Protein AF-0000000080758751 (afdb_homodimer)

InterPro domains:
  IPR001387 Cro/C1-type, helix-turn-helix domain [PF01381] (41-90)
  IPR001387 Cro/C1-type, helix-turn-helix domain [PS50943] (39-93)
  IPR001387 Cro/C1-type, helix-turn-helix domain [SM00530] (38-93)
  IPR001387 Cro/C1-type, helix-turn-helix domain [cd00093] (37-90)
  IPR010982 Lambda repressor-like, DNA-binding domain superfamily [G3DSA:1.10.260.40] (20-103)
  IPR010982 Lambda repressor-like, DNA-binding domain superfamily [SSF47413] (26-95)

Foldseek 3Di:
DDPPPPPPVVVVVVVVVVVVVVVVVVVVLVVLLVVLVVLVVLCVVLPHDLCQLCVQLVHDSVVSVLCSDRPNPDDPNSVQSSQVSSVHDDDDDDDPPPPPPPPD/DDPPPPPVVVVVVVVVVVVVVVVVVVVVLVVLLVVLVVLVVLCVVLPHDLCQLCVQLVHDSVVSVLCSDRPNPDDPNSVQSSQVSSVHDDDDDDDPPPPPPPPD

Sequence (208 aa):
MPFKKVNVKDEINKRLENDAELKKAYDCAQLEYEVLKQLVKMRKEMGFSQSDVAKKSGLTQQMVSRIETVGNSPTLRNFIKYVDSLGLEIKLEKKNTDVEYSKMMPFKKVNVKDEINKRLENDAELKKAYDCAQLEYEVLKQLVKMRKEMGFSQSDVAKKSGLTQQMVSRIETVGNSPTLRNFIKYVDSLGLEIKLEKKNTDVEYSKM

Radius of gyration: 22.84 Å; Cα contacts (8 Å, |Δi|>4): 186; chains: 2; bounding box: 32×84×76 Å

Secondary structure (DSSP, 8-state):
-------HHHHHHHHHHHHHHHHHHHHHHHHHHHHHHHHHHHHHHTT--HHHHHHHHT--HHHHHHHHSTTS--BHHHHHHHHHHTTEEEEEEE----------/-------HHHHHHHHHHHHHHHHHHHHHHHHHHHHHHHHHHHHHHTT--HHHHHHHHT--HHHHHHHHSTTS--BHHHHHHHHHHTTEEEEEEE----------

Solvent-accessible surface area (backbone atoms only — not comparable to full-atom values): 11792 Å² total; per-residue (Å²): 133,87,81,72,81,71,57,62,68,58,53,52,50,49,52,50,46,49,49,50,50,49,48,49,52,50,51,45,51,52,52,52,45,51,52,43,49,50,50,51,50,50,37,52,74,71,68,48,47,61,62,52,44,11,68,61,37,75,43,49,51,68,54,46,53,41,52,68,34,85,88,46,66,38,37,43,57,59,49,45,30,51,42,46,48,71,47,31,42,82,41,83,41,73,57,78,69,75,66,70,77,68,81,121,131,86,79,71,78,72,58,62,68,60,53,51,53,49,52,51,47,49,50,50,50,49,48,48,52,49,50,44,52,51,52,51,46,52,52,44,49,51,50,52,51,50,38,52,74,72,67,47,49,60,62,51,44,13,68,63,37,74,44,50,50,67,53,44,53,41,52,70,36,84,89,46,67,38,37,43,56,60,50,48,30,52,42,46,48,72,47,31,42,85,41,82,41,73,56,77,69,74,66,69,75,67,80,121

pLDDT: mean 84.49, 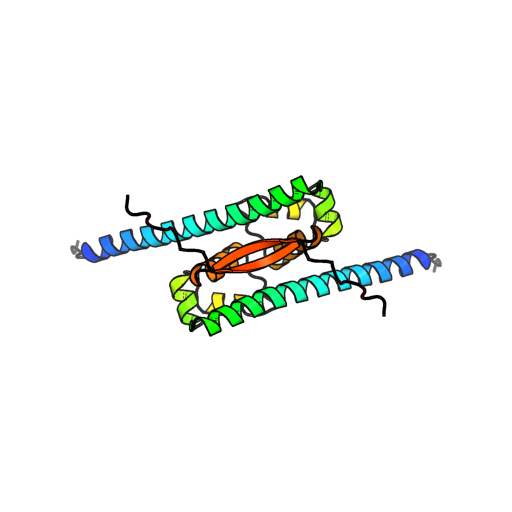std 16.62, range [27.7, 97.88]

Structure (mmCIF, N/CA/C/O backbone):
data_AF-0000000080758751-model_v1
#
loop_
_entity.id
_entity.type
_entity.pdbx_description
1 polymer 'Helix-turn-helix domain protein'
#
loop_
_atom_site.group_PDB
_atom_site.id
_atom_site.type_symbol
_atom_site.label_atom_id
_atom_site.label_alt_id
_atom_site.label_comp_id
_atom_site.label_asym_id
_atom_site.label_entity_id
_atom_site.label_seq_id
_atom_site.pdbx_PDB_ins_code
_atom_site.Cartn_x
_atom_site.Cartn_y
_atom_site.Cartn_z
_atom_site.occupancy
_atom_site.B_iso_or_equiv
_atom_site.auth_seq_id
_atom_site.auth_comp_id
_atom_site.auth_asym_id
_atom_site.auth_atom_id
_atom_site.pdbx_PDB_model_num
ATOM 1 N N . MET A 1 1 ? -12.969 -26.719 -46.125 1 52.59 1 MET A N 1
ATOM 2 C CA . MET A 1 1 ? -12.5 -25.953 -44.969 1 52.59 1 MET A CA 1
ATOM 3 C C . MET A 1 1 ? -11.648 -26.828 -44.062 1 52.59 1 MET A C 1
ATOM 5 O O . MET A 1 1 ? -12.078 -27.906 -43.625 1 52.59 1 MET A O 1
ATOM 9 N N . PRO A 1 2 ? -10.242 -26.75 -43.844 1 54.44 2 PRO A N 1
ATOM 10 C CA . PRO A 1 2 ? -9.414 -27.703 -43.125 1 54.44 2 PRO A CA 1
ATOM 11 C C . PRO A 1 2 ? -9.734 -27.734 -41.625 1 54.44 2 PRO A C 1
ATOM 13 O O . PRO A 1 2 ? -10.109 -26.703 -41.062 1 54.44 2 PRO A O 1
ATOM 16 N N . PHE A 1 3 ? -10.188 -28.781 -40.969 1 57.62 3 PHE A N 1
ATOM 17 C CA . PHE A 1 3 ? -10.445 -29.062 -39.562 1 57.62 3 PHE A CA 1
ATOM 18 C C . PHE A 1 3 ? -9.211 -28.75 -38.688 1 57.62 3 PHE A C 1
ATOM 20 O O . PHE A 1 3 ? -8.18 -29.422 -38.844 1 57.62 3 PHE A O 1
ATOM 27 N N . LYS A 1 4 ? -8.922 -27.547 -38.5 1 63.31 4 LYS A N 1
ATOM 28 C CA . LYS A 1 4 ? -7.852 -27.297 -37.531 1 63.31 4 LYS A CA 1
ATOM 29 C C . LYS A 1 4 ? -8.086 -28.062 -36.25 1 63.31 4 LYS A C 1
ATOM 31 O O . LYS A 1 4 ? -9.141 -27.906 -35.625 1 63.31 4 LYS A O 1
ATOM 36 N N . LYS A 1 5 ? -7.453 -29.078 -35.906 1 64.94 5 LYS A N 1
ATOM 37 C CA . LYS A 1 5 ? -7.504 -29.875 -34.688 1 64.94 5 LYS A CA 1
ATOM 38 C C . LYS A 1 5 ? -7.301 -28.984 -33.438 1 64.94 5 LYS A C 1
ATOM 40 O O . LYS A 1 5 ? -6.234 -28.391 -33.281 1 64.94 5 LYS A O 1
ATOM 45 N N . VAL A 1 6 ? -8.375 -28.297 -33.031 1 69.12 6 VAL A N 1
ATOM 46 C CA . VAL A 1 6 ? -8.312 -27.594 -31.766 1 69.12 6 VAL A CA 1
ATOM 47 C C . VAL A 1 6 ? -7.941 -28.578 -30.656 1 69.12 6 VAL A C 1
ATOM 49 O O . VAL A 1 6 ? -8.562 -29.641 -30.516 1 69.12 6 VAL A O 1
ATOM 52 N N . ASN A 1 7 ? -6.707 -28.844 -30.359 1 72.94 7 ASN A N 1
ATOM 53 C CA . ASN A 1 7 ? -6.332 -29.688 -29.234 1 72.94 7 ASN A CA 1
ATOM 54 C C . ASN A 1 7 ? -7.148 -29.359 -27.984 1 72.94 7 ASN A C 1
ATOM 56 O O . ASN A 1 7 ? -6.93 -28.328 -27.344 1 72.94 7 ASN A O 1
ATOM 60 N N . VAL A 1 8 ? -8.219 -30.172 -27.719 1 78.62 8 VAL A N 1
ATOM 61 C CA . VAL A 1 8 ? -9.195 -30.031 -26.641 1 78.62 8 VAL A CA 1
ATOM 62 C C . VAL A 1 8 ? -8.469 -29.891 -25.312 1 78.62 8 VAL A C 1
ATOM 64 O O . VAL A 1 8 ? -8.883 -29.109 -24.453 1 78.62 8 VAL A O 1
ATOM 67 N N . LYS A 1 9 ? -7.367 -30.609 -25.125 1 80.44 9 LYS A N 1
ATOM 68 C CA . LYS A 1 9 ? -6.594 -30.531 -23.891 1 80.44 9 LYS A CA 1
ATOM 69 C C . LYS A 1 9 ? -6.027 -29.141 -23.672 1 80.44 9 LYS A C 1
ATOM 71 O O . LYS A 1 9 ? -6.023 -28.625 -22.547 1 80.44 9 LYS A O 1
ATOM 76 N N . ASP A 1 10 ? -5.617 -28.5 -24.734 1 80.25 10 ASP A N 1
ATOM 77 C CA . ASP A 1 10 ? -5.055 -27.156 -24.656 1 80.25 10 ASP A CA 1
ATOM 78 C C . ASP A 1 10 ? -6.125 -26.125 -24.281 1 80.25 10 ASP A C 1
ATOM 80 O O . ASP A 1 10 ? -5.867 -25.203 -23.516 1 80.25 10 ASP A O 1
ATOM 84 N N . GLU A 1 11 ? -7.297 -26.344 -24.828 1 81.38 11 GLU A N 1
ATOM 85 C CA . GLU A 1 11 ? -8.406 -25.438 -24.547 1 81.38 11 GLU A CA 1
ATOM 86 C C . GLU A 1 11 ? -8.836 -25.547 -23.078 1 81.38 11 GLU A C 1
ATOM 88 O O . GLU A 1 11 ? -9.148 -24.547 -22.453 1 81.38 11 GLU A O 1
ATOM 93 N N . ILE A 1 12 ? -8.852 -26.844 -22.594 1 78.25 12 ILE A N 1
ATOM 94 C CA . ILE A 1 12 ? -9.234 -27.062 -21.203 1 78.25 12 ILE A CA 1
ATOM 95 C C . ILE A 1 12 ? -8.203 -26.406 -20.281 1 78.25 12 ILE A C 1
ATOM 97 O O . ILE A 1 12 ? -8.562 -25.75 -19.297 1 78.25 12 ILE A O 1
ATOM 101 N N . ASN A 1 13 ? -6.973 -26.562 -20.562 1 71.62 13 ASN A N 1
ATOM 102 C CA . ASN A 1 13 ? -5.91 -25.953 -19.781 1 71.62 13 ASN A CA 1
ATOM 103 C C . ASN A 1 13 ? -6.02 -24.422 -19.781 1 71.62 13 ASN A C 1
ATOM 105 O O . ASN A 1 13 ? -5.781 -23.781 -18.766 1 71.62 13 ASN A O 1
ATOM 109 N N . LYS A 1 14 ? -6.375 -23.922 -20.922 1 71.56 14 LYS A N 1
ATOM 110 C CA . LYS A 1 14 ? -6.527 -22.484 -21.062 1 71.56 14 LYS A CA 1
ATOM 111 C C . LYS A 1 14 ? -7.676 -21.969 -20.188 1 71.56 14 LYS A C 1
ATOM 113 O O . LYS A 1 14 ? -7.551 -20.922 -19.547 1 71.56 14 LYS A O 1
ATOM 118 N N . ARG A 1 15 ? -8.719 -22.703 -20.188 1 73.75 15 ARG A N 1
ATOM 119 C CA . ARG A 1 15 ? -9.867 -22.344 -19.359 1 73.75 15 ARG A CA 1
ATOM 120 C C . ARG A 1 15 ? -9.523 -22.391 -17.875 1 73.75 15 ARG A C 1
ATOM 122 O O . ARG A 1 15 ? -9.922 -21.5 -17.109 1 73.75 15 ARG A O 1
ATOM 129 N N . LEU A 1 16 ? -8.781 -23.328 -17.422 1 71.06 16 LEU A N 1
ATOM 130 C CA . LEU A 1 16 ? -8.375 -2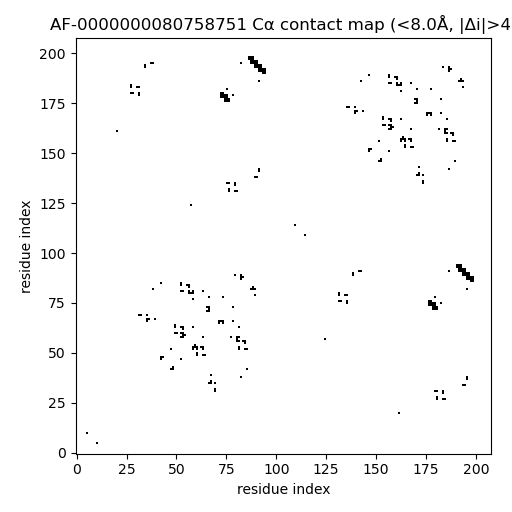3.484 -16.031 1 71.06 16 LEU A CA 1
ATOM 131 C C . LEU A 1 16 ? -7.449 -22.344 -15.609 1 71.06 16 LEU A C 1
ATOM 133 O O . LEU A 1 16 ? -7.551 -21.844 -14.492 1 71.06 16 LEU A O 1
ATOM 137 N N . GLU A 1 17 ? -6.605 -22.062 -16.5 1 67.44 17 GLU A N 1
ATOM 138 C CA . GLU A 1 17 ? -5.68 -20.969 -16.25 1 67.44 17 GLU A CA 1
ATOM 139 C C . GLU A 1 17 ? -6.422 -19.641 -16.109 1 67.44 17 GLU A C 1
ATOM 141 O O . GLU A 1 17 ? -6.094 -18.828 -15.242 1 67.44 17 GLU A O 1
ATOM 146 N N . ASN A 1 18 ? -7.32 -19.531 -17.047 1 70 18 ASN A N 1
ATOM 147 C CA . ASN A 1 18 ? -8.133 -18.312 -16.984 1 70 18 ASN A CA 1
ATOM 148 C C . ASN A 1 18 ? -8.914 -18.234 -15.664 1 70 18 ASN A C 1
ATOM 150 O O . ASN A 1 18 ? -9.031 -17.156 -15.078 1 70 18 ASN A O 1
ATOM 154 N N . ASP A 1 19 ? -9.344 -19.469 -15.242 1 71.12 19 ASP A N 1
ATOM 155 C CA . ASP A 1 19 ? -10.055 -19.531 -13.969 1 71.12 19 ASP A CA 1
ATOM 156 C C . ASP A 1 19 ? -9.133 -19.172 -12.805 1 71.12 19 ASP A C 1
ATOM 158 O O . ASP A 1 19 ? -9.531 -18.453 -11.891 1 71.12 19 ASP A O 1
ATOM 162 N N . ALA A 1 20 ? -7.91 -19.703 -12.992 1 71.12 20 ALA A N 1
ATOM 163 C CA . ALA A 1 20 ? -6.922 -19.422 -11.945 1 71.12 20 ALA A CA 1
ATOM 164 C C . ALA A 1 20 ? -6.559 -17.953 -11.906 1 71.12 20 ALA A C 1
ATOM 166 O O . ALA A 1 20 ? -6.391 -17.375 -10.828 1 71.12 20 ALA A O 1
ATOM 167 N N . GLU A 1 21 ? -6.41 -17.375 -13.117 1 70.62 21 GLU A N 1
ATOM 168 C CA . GLU A 1 21 ? -6.094 -15.953 -13.211 1 70.62 21 GLU A CA 1
ATOM 169 C C . GLU A 1 21 ? -7.23 -15.094 -12.664 1 70.62 21 GLU A C 1
ATOM 171 O O . GLU A 1 21 ? -6.988 -14.094 -11.977 1 70.62 21 GLU A O 1
ATOM 176 N N . LEU A 1 22 ? -8.367 -15.492 -13.047 1 69.25 22 LEU A N 1
ATOM 177 C CA . LEU A 1 22 ? -9.547 -14.789 -12.547 1 69.25 22 LEU A CA 1
ATOM 178 C C . LEU A 1 22 ? -9.633 -14.883 -11.023 1 69.25 22 LEU A C 1
ATOM 180 O O . LEU A 1 22 ? -9.969 -13.898 -10.359 1 69.25 22 LEU A O 1
ATOM 184 N N . LYS A 1 23 ? -9.336 -16.109 -10.586 1 74.44 23 LYS A N 1
ATOM 185 C CA . LYS A 1 23 ? -9.367 -16.281 -9.141 1 74.44 23 LYS A CA 1
ATOM 186 C C . LYS A 1 23 ? -8.312 -15.406 -8.453 1 74.44 23 LYS A C 1
ATOM 188 O O . LYS A 1 23 ? -8.586 -14.789 -7.422 1 74.44 23 LYS A O 1
ATOM 193 N N . LYS A 1 24 ? -7.266 -15.305 -9.078 1 76.06 24 LYS A N 1
ATOM 194 C CA . LYS A 1 24 ? -6.188 -14.5 -8.516 1 76.06 24 LYS A CA 1
ATOM 195 C C . LYS A 1 24 ? -6.559 -13.016 -8.492 1 76.06 24 LYS A C 1
ATOM 197 O O . LYS A 1 24 ? -6.277 -12.312 -7.52 1 76.06 24 LYS A O 1
ATOM 202 N N . ALA A 1 25 ? -7.117 -12.672 -9.578 1 72.62 25 ALA A N 1
ATOM 203 C CA . ALA A 1 25 ? -7.535 -11.273 -9.672 1 72.62 25 ALA A CA 1
ATOM 204 C C . ALA A 1 25 ? -8.586 -10.945 -8.617 1 72.62 25 ALA A C 1
ATOM 206 O O . ALA A 1 25 ? -8.539 -9.875 -7.996 1 72.62 25 ALA A O 1
ATOM 207 N N . TYR A 1 26 ? -9.477 -11.867 -8.469 1 74.75 26 TYR A N 1
ATOM 208 C CA . TYR A 1 26 ? -10.508 -11.688 -7.457 1 74.75 26 TYR A CA 1
ATOM 209 C C . TYR A 1 26 ? -9.891 -11.625 -6.062 1 74.75 26 TYR A C 1
ATOM 211 O O . TYR A 1 26 ? -10.281 -10.781 -5.246 1 74.75 26 TYR A O 1
ATOM 219 N N . ASP A 1 27 ? -8.906 -12.43 -5.844 1 81.38 27 ASP A N 1
ATOM 220 C CA . ASP A 1 27 ? -8.281 -12.492 -4.527 1 81.38 27 ASP A CA 1
ATOM 221 C C . ASP A 1 27 ? -7.547 -11.188 -4.203 1 81.38 27 ASP A C 1
ATOM 223 O O . ASP A 1 27 ? -7.645 -10.68 -3.086 1 81.38 27 ASP A O 1
ATOM 227 N N . CYS A 1 28 ? -7.098 -10.703 -5.238 1 82.69 28 CYS A N 1
ATOM 228 C CA . CYS A 1 28 ? -6.352 -9.477 -5 1 82.69 28 CYS A CA 1
ATOM 229 C C . CYS A 1 28 ? -7.289 -8.312 -4.699 1 82.69 28 CYS A C 1
ATOM 231 O O . CYS A 1 28 ? -7.016 -7.496 -3.82 1 82.69 28 CYS A O 1
ATOM 233 N N . ALA A 1 29 ? -8.406 -8.328 -5.406 1 87.25 29 ALA A N 1
ATOM 234 C CA . ALA A 1 29 ? -9.391 -7.281 -5.164 1 87.25 29 ALA A CA 1
ATOM 235 C C . ALA A 1 29 ? -9.945 -7.363 -3.744 1 87.25 29 ALA A C 1
ATOM 237 O O . ALA A 1 29 ? -10.18 -6.336 -3.104 1 87.25 29 ALA A O 1
ATOM 238 N N . GLN A 1 30 ? -10.133 -8.516 -3.301 1 91.31 30 GLN A N 1
ATOM 239 C CA . GLN A 1 30 ? -10.641 -8.719 -1.95 1 91.31 30 GLN A CA 1
ATOM 240 C C . GLN A 1 30 ? -9.633 -8.258 -0.905 1 91.31 30 GLN A C 1
ATOM 242 O O . GLN A 1 30 ? -10.008 -7.668 0.114 1 91.31 30 GLN A O 1
ATOM 247 N N . LEU A 1 31 ? -8.43 -8.539 -1.171 1 92.25 31 LEU A N 1
ATOM 248 C CA . LEU A 1 31 ? -7.387 -8.117 -0.243 1 92.25 31 LEU A CA 1
ATOM 249 C C . LEU A 1 31 ? -7.305 -6.594 -0.175 1 92.25 31 LEU A C 1
ATOM 251 O O . LEU A 1 31 ? -7.172 -6.023 0.91 1 92.25 31 LEU A O 1
ATOM 255 N N . GLU A 1 32 ? -7.383 -6.004 -1.355 1 93.5 32 GLU A N 1
ATOM 256 C CA . GLU A 1 32 ? -7.371 -4.547 -1.409 1 93.5 32 GLU A CA 1
ATOM 257 C C . GLU A 1 32 ? -8.555 -3.957 -0.645 1 93.5 32 GLU A C 1
ATOM 259 O O . GLU A 1 32 ? -8.398 -2.99 0.103 1 93.5 32 GLU A O 1
ATOM 264 N N . TYR A 1 33 ? -9.703 -4.582 -0.884 1 92.69 33 TYR A N 1
ATOM 265 C CA . TYR A 1 33 ? -10.914 -4.145 -0.198 1 92.69 33 TYR A CA 1
ATOM 266 C C . TYR A 1 33 ? -10.734 -4.207 1.314 1 92.69 33 TYR A C 1
ATOM 268 O O . TYR A 1 33 ? -11.117 -3.279 2.031 1 92.69 33 TYR A O 1
ATOM 276 N N . GLU A 1 34 ? -10.18 -5.293 1.79 1 93.94 34 GLU A N 1
ATOM 277 C CA . GLU A 1 34 ? -10.008 -5.484 3.227 1 93.94 34 GLU A CA 1
ATOM 278 C C . GLU A 1 34 ? -9.07 -4.43 3.814 1 93.94 34 GLU A C 1
ATOM 280 O O . GLU A 1 34 ? -9.312 -3.916 4.906 1 93.94 34 GLU A O 1
ATOM 285 N N . VAL A 1 35 ? -7.992 -4.113 3.16 1 95.5 35 VAL A N 1
ATOM 286 C CA . VAL A 1 35 ? -7.051 -3.102 3.631 1 95.5 35 VAL A CA 1
ATOM 287 C C . VAL A 1 35 ? -7.742 -1.739 3.689 1 95.5 35 VAL A C 1
ATOM 289 O O . VAL A 1 35 ? -7.621 -1.02 4.684 1 95.5 35 VAL A O 1
ATOM 292 N N . LEU A 1 36 ? -8.484 -1.421 2.674 1 95.81 36 LEU A N 1
ATOM 293 C CA . LEU A 1 36 ? -9.156 -0.131 2.604 1 95.81 36 LEU A CA 1
ATOM 294 C C . LEU A 1 36 ? -10.273 -0.046 3.637 1 95.81 36 LEU A C 1
ATOM 296 O O . LEU A 1 36 ? -10.492 1.01 4.234 1 95.81 36 LEU A O 1
ATOM 300 N N . LYS A 1 37 ? -10.953 -1.11 3.809 1 95.38 37 LYS A N 1
ATOM 301 C CA . LYS A 1 37 ? -12 -1.173 4.828 1 95.38 37 LYS A CA 1
ATOM 302 C C . LYS A 1 37 ? -11.43 -0.914 6.219 1 95.38 37 LYS A C 1
ATOM 304 O O . LYS A 1 37 ? -12.023 -0.184 7.016 1 95.38 37 LYS A O 1
ATOM 309 N N . GLN A 1 38 ? -10.344 -1.528 6.488 1 96 38 GLN A N 1
ATOM 310 C CA . GLN A 1 38 ? -9.664 -1.306 7.762 1 96 38 GLN A CA 1
ATOM 311 C C . GLN A 1 38 ? -9.258 0.157 7.918 1 96 38 GLN A C 1
ATOM 313 O O . GLN A 1 38 ? -9.391 0.729 9 1 96 38 GLN A O 1
ATOM 318 N N . LEU A 1 39 ? -8.75 0.737 6.867 1 97 39 LEU A N 1
ATOM 319 C CA . LEU A 1 39 ? -8.344 2.137 6.879 1 97 39 LEU A CA 1
ATOM 320 C C . LEU A 1 39 ? -9.523 3.045 7.219 1 97 39 LEU A C 1
ATOM 322 O O . LEU A 1 39 ? -9.406 3.926 8.07 1 97 39 LEU A O 1
ATOM 326 N N . VAL A 1 40 ? -10.602 2.805 6.559 1 96.94 40 VAL A N 1
ATOM 327 C CA . VAL A 1 40 ? -11.797 3.609 6.762 1 96.94 40 VAL A CA 1
ATOM 328 C C . VAL A 1 40 ? -12.32 3.42 8.188 1 96.94 40 VAL A C 1
ATOM 330 O O . VAL A 1 40 ? -12.711 4.387 8.844 1 96.94 40 VAL A O 1
ATOM 333 N N . LYS A 1 41 ? -12.305 2.178 8.625 1 97.56 41 LYS A N 1
ATOM 334 C CA . LYS A 1 41 ? -12.727 1.88 9.992 1 97.56 41 LYS A CA 1
ATOM 335 C C . LYS A 1 41 ? -11.883 2.643 11.008 1 97.56 41 LYS A C 1
ATOM 337 O O . LYS A 1 41 ? -12.422 3.256 11.93 1 97.56 41 LYS A O 1
ATOM 342 N N . MET A 1 42 ? -10.633 2.646 10.828 1 97.38 42 MET A N 1
ATOM 343 C CA . MET A 1 42 ? -9.727 3.328 11.758 1 97.38 42 MET A CA 1
ATOM 344 C C . MET A 1 42 ? -9.922 4.84 11.688 1 97.38 42 MET A C 1
ATOM 346 O O . MET A 1 42 ? -9.898 5.52 12.711 1 97.38 42 MET A O 1
ATOM 350 N N . ARG A 1 43 ? -10.086 5.336 10.477 1 97.62 43 ARG A N 1
ATOM 351 C CA . ARG A 1 43 ? -10.352 6.766 10.328 1 97.62 43 ARG A CA 1
ATOM 352 C C . ARG A 1 43 ? -11.562 7.184 11.156 1 97.62 43 ARG A C 1
ATOM 354 O O . ARG A 1 43 ? -11.5 8.156 11.906 1 97.62 43 ARG A O 1
ATOM 361 N N . LYS A 1 44 ? -12.609 6.414 11 1 97.88 44 LYS A N 1
ATOM 362 C CA . LYS A 1 44 ? -13.867 6.715 11.68 1 97.88 44 LYS A CA 1
ATOM 363 C C . LYS A 1 44 ? -13.727 6.559 13.188 1 97.88 44 LYS A C 1
ATOM 365 O O . LYS A 1 44 ? -14.242 7.375 13.953 1 97.88 44 LYS A O 1
ATOM 370 N N . GLU A 1 45 ? -13.039 5.535 13.562 1 97.44 45 GLU A N 1
ATOM 371 C CA . GLU A 1 45 ? -12.82 5.281 14.984 1 97.44 45 GLU A CA 1
ATOM 372 C C . GLU A 1 45 ? -12.039 6.414 15.633 1 97.44 45 GLU A C 1
ATOM 374 O O . GLU A 1 45 ? -12.227 6.715 16.812 1 97.44 45 GLU A O 1
ATOM 379 N N . MET A 1 46 ? -11.203 7.074 14.875 1 96.75 46 MET A N 1
ATOM 380 C CA . MET A 1 46 ? -10.375 8.164 15.375 1 96.75 46 MET A CA 1
ATOM 381 C C . MET A 1 46 ? -11.109 9.5 15.273 1 96.75 46 MET A C 1
ATOM 383 O O . MET A 1 46 ? -10.602 10.531 15.703 1 96.75 46 MET A O 1
ATOM 387 N N . GLY A 1 47 ? -12.234 9.516 14.555 1 97.5 47 GLY A N 1
ATOM 388 C CA . GLY A 1 47 ? -13.094 10.68 14.5 1 97.5 47 GLY A CA 1
ATOM 389 C C . GLY A 1 47 ? -12.758 11.625 13.359 1 97.5 47 GLY A C 1
ATOM 390 O O . GLY A 1 47 ? -13.141 12.797 13.375 1 97.5 47 GLY A O 1
ATOM 391 N N . PHE A 1 48 ? -12.039 11.18 12.422 1 97.69 48 PHE A N 1
ATOM 392 C CA . PHE A 1 48 ? -11.641 12.039 11.312 1 97.69 48 PHE A CA 1
ATOM 393 C C . PHE A 1 48 ? -12.602 11.891 10.141 1 97.69 48 PHE A C 1
ATOM 395 O O . PHE A 1 48 ? -13.062 10.789 9.844 1 97.69 48 PHE A O 1
ATOM 402 N N . SER A 1 49 ? -12.914 12.977 9.547 1 97.81 49 SER A N 1
ATOM 403 C CA . SER A 1 49 ? -13.664 12.984 8.289 1 97.81 49 SER A CA 1
ATOM 404 C C . SER A 1 49 ? -12.727 12.891 7.09 1 97.81 49 SER A C 1
ATOM 406 O O . SER A 1 49 ? -11.5 12.969 7.242 1 97.81 49 SER A O 1
ATOM 408 N N . GLN A 1 50 ? -13.328 12.68 5.926 1 97.62 50 GLN A N 1
ATOM 409 C CA . GLN A 1 50 ? -12.523 12.703 4.711 1 97.62 50 GLN A CA 1
ATOM 410 C C . GLN A 1 50 ? -11.867 14.07 4.512 1 97.62 50 GLN A C 1
ATOM 412 O O . GLN A 1 50 ? -10.727 14.148 4.051 1 97.62 50 GLN A O 1
ATOM 417 N N . SER A 1 51 ? -12.633 15.109 4.887 1 97.75 51 SER A N 1
ATOM 418 C CA . SER A 1 51 ? -12.094 16.469 4.797 1 97.75 51 SER A CA 1
ATOM 419 C C . SER A 1 51 ? -10.906 16.641 5.727 1 97.75 51 SER A C 1
ATOM 421 O O . SER A 1 51 ? -9.914 17.281 5.355 1 97.75 51 SER A O 1
ATOM 423 N N . ASP A 1 52 ? -11.023 16.062 6.898 1 97.5 52 ASP A N 1
ATOM 424 C CA . ASP A 1 52 ? -9.914 16.125 7.844 1 97.5 52 ASP A CA 1
ATOM 425 C C . ASP A 1 52 ? -8.68 15.422 7.285 1 97.5 52 ASP A C 1
ATOM 427 O O . ASP A 1 52 ? -7.566 15.945 7.375 1 97.5 52 ASP A O 1
ATOM 431 N N . VAL A 1 53 ? -8.844 14.328 6.719 1 97.25 53 VAL A N 1
ATOM 432 C CA . VAL A 1 53 ? -7.75 13.555 6.133 1 97.25 53 VAL A CA 1
ATOM 433 C C . VAL A 1 53 ? -7.121 14.344 4.988 1 97.25 53 VAL A C 1
ATOM 435 O O . VAL A 1 53 ? -5.895 14.398 4.867 1 97.25 53 VAL A O 1
ATOM 438 N N . ALA A 1 54 ? -7.969 14.898 4.164 1 97.19 54 ALA A N 1
ATOM 439 C CA . ALA A 1 54 ? -7.484 15.695 3.041 1 97.19 54 ALA A CA 1
ATOM 440 C C . ALA A 1 54 ? -6.566 16.812 3.521 1 97.19 54 ALA A C 1
ATOM 442 O O . ALA A 1 54 ? -5.453 16.984 3.012 1 97.19 54 ALA A O 1
ATOM 443 N N . LYS A 1 55 ? -6.941 17.484 4.547 1 95.06 55 LYS A N 1
ATOM 444 C CA . LYS A 1 55 ? -6.18 18.594 5.098 1 95.06 55 LYS A CA 1
ATOM 445 C C . LYS A 1 55 ? -4.848 18.125 5.676 1 95.06 55 LYS A C 1
ATOM 447 O O . LYS A 1 55 ? -3.805 18.734 5.422 1 95.06 55 LYS A O 1
ATOM 452 N N . LYS A 1 56 ? -4.867 17.016 6.316 1 93.5 56 LYS A N 1
ATOM 453 C CA . LYS A 1 56 ? -3.689 16.531 7.02 1 93.5 56 LYS A CA 1
ATOM 454 C C . LYS A 1 56 ? -2.713 15.852 6.059 1 93.5 56 LYS A C 1
ATOM 456 O O . LYS A 1 56 ? -1.504 15.844 6.297 1 93.5 56 LYS A O 1
ATOM 461 N N . SER A 1 57 ? -3.238 15.273 5 1 94.06 57 SER A N 1
ATOM 462 C CA . SER A 1 57 ? -2.432 14.445 4.109 1 94.06 57 SER A CA 1
ATOM 463 C C . SER A 1 57 ? -1.897 15.258 2.932 1 94.06 57 SER A C 1
ATOM 465 O O . SER A 1 57 ? -1.004 14.805 2.215 1 94.06 57 SER A O 1
ATOM 467 N N . GLY A 1 58 ? -2.455 16.422 2.676 1 93.19 58 GLY A N 1
ATOM 468 C CA . GLY A 1 58 ? -2.117 17.188 1.489 1 93.19 58 GLY A CA 1
ATOM 469 C C . GLY A 1 58 ? -2.824 16.703 0.239 1 93.19 58 GLY A C 1
ATOM 470 O O . GLY A 1 58 ? -2.521 17.156 -0.868 1 93.19 58 GLY A O 1
ATOM 471 N N . LEU A 1 59 ? -3.723 15.781 0.381 1 94.5 59 LEU A N 1
ATOM 472 C CA . LEU A 1 59 ? -4.562 15.289 -0.704 1 94.5 59 LEU A CA 1
ATOM 473 C C . LEU A 1 59 ? -5.855 16.094 -0.797 1 94.5 59 LEU A C 1
ATOM 475 O O . LEU A 1 59 ? -6.285 16.703 0.185 1 94.5 59 LEU A O 1
ATOM 479 N N . THR A 1 60 ? -6.379 16.094 -1.958 1 96 60 THR A N 1
ATOM 480 C CA . THR A 1 60 ? -7.703 16.703 -2.074 1 96 60 THR A CA 1
ATOM 481 C C . THR A 1 60 ? -8.773 15.766 -1.521 1 96 60 THR A C 1
ATOM 483 O O . THR A 1 60 ? -8.562 14.555 -1.426 1 96 60 THR A O 1
ATOM 486 N N . GLN A 1 61 ? -9.891 16.375 -1.141 1 96.69 61 GLN A N 1
ATOM 487 C CA . GLN A 1 61 ? -11.008 15.562 -0.662 1 96.69 61 GLN A CA 1
ATOM 488 C C . GLN A 1 61 ? -11.453 14.562 -1.724 1 96.69 61 GLN A C 1
ATOM 490 O O . GLN A 1 61 ? -11.852 13.438 -1.398 1 96.69 61 GLN A O 1
ATOM 495 N N . GLN A 1 62 ? -11.375 14.969 -2.924 1 96.06 62 GLN A N 1
ATOM 496 C CA . GLN A 1 62 ? -11.734 14.086 -4.027 1 96.06 62 GLN A CA 1
ATOM 497 C C . GLN A 1 62 ? -10.812 12.867 -4.078 1 96.06 62 GLN A C 1
ATOM 499 O O . GLN A 1 62 ? -11.273 11.742 -4.289 1 96.06 62 GLN A O 1
ATOM 504 N N . MET A 1 63 ? -9.539 13.078 -3.889 1 96.25 63 MET A N 1
ATOM 505 C CA . MET A 1 63 ? -8.555 12 -3.896 1 96.25 63 MET A CA 1
ATOM 506 C C . MET A 1 63 ? -8.789 11.047 -2.725 1 96.25 63 MET A C 1
ATOM 508 O O . MET A 1 63 ? -8.703 9.828 -2.885 1 96.25 63 MET A O 1
ATOM 512 N N . VAL A 1 64 ? -9.078 11.648 -1.569 1 97.19 64 VAL A N 1
ATOM 513 C CA . VAL A 1 64 ? -9.352 10.844 -0.384 1 97.19 64 VAL A CA 1
ATOM 514 C C . VAL A 1 64 ? -10.562 9.945 -0.636 1 97.19 64 VAL A C 1
ATOM 516 O O . VAL A 1 64 ? -10.523 8.742 -0.349 1 97.19 64 VAL A O 1
ATOM 519 N N . SER A 1 65 ? -11.562 10.516 -1.178 1 95.94 65 SER A N 1
ATOM 520 C CA . SER A 1 65 ? -12.766 9.758 -1.5 1 95.94 65 SER A CA 1
ATOM 521 C C . SER A 1 65 ? -12.469 8.633 -2.484 1 95.94 65 SER A C 1
ATOM 523 O O . SER A 1 65 ? -12.938 7.504 -2.314 1 95.94 65 SER A O 1
ATOM 525 N N . ARG A 1 66 ? -11.664 8.906 -3.488 1 94.94 66 ARG A N 1
ATOM 526 C CA . ARG A 1 66 ? -11.289 7.922 -4.492 1 94.94 66 ARG A CA 1
ATOM 527 C C . ARG A 1 66 ? -10.5 6.777 -3.869 1 94.94 66 ARG A C 1
ATOM 529 O O . ARG A 1 66 ? -10.688 5.613 -4.23 1 94.94 66 ARG A O 1
ATOM 536 N N . ILE A 1 67 ? -9.648 7.133 -2.955 1 95.38 67 ILE A N 1
ATOM 537 C CA . ILE A 1 67 ? -8.82 6.141 -2.273 1 95.38 67 ILE A CA 1
ATOM 538 C C . ILE A 1 67 ? -9.719 5.176 -1.494 1 95.38 67 ILE A C 1
ATOM 540 O O . ILE A 1 67 ? -9.461 3.971 -1.461 1 95.38 67 ILE A O 1
ATOM 544 N N . GLU A 1 68 ? -10.789 5.707 -0.931 1 93.88 68 GLU A N 1
ATOM 545 C CA . GLU A 1 68 ? -11.641 4.895 -0.071 1 93.88 68 GLU A CA 1
ATOM 546 C C . GLU A 1 68 ? -12.625 4.066 -0.894 1 93.88 68 GLU A C 1
ATOM 548 O O . GLU A 1 68 ? -13.344 3.227 -0.35 1 93.88 68 GLU A O 1
ATOM 553 N N . THR A 1 69 ? -12.609 4.352 -2.189 1 88.12 69 THR A N 1
ATOM 554 C CA . THR A 1 69 ? -13.5 3.611 -3.08 1 88.12 69 THR A CA 1
ATOM 555 C C . THR A 1 69 ? -12.758 2.463 -3.754 1 88.12 69 THR A C 1
ATOM 557 O O . THR A 1 69 ? -11.695 2.666 -4.348 1 88.12 69 THR A O 1
ATOM 560 N N . VAL A 1 70 ? -13.414 1.281 -3.633 1 80.5 70 VAL A N 1
ATOM 561 C CA . VAL A 1 70 ? -12.805 0.116 -4.266 1 80.5 70 VAL A CA 1
ATOM 562 C C . VAL A 1 70 ? -12.945 0.22 -5.781 1 80.5 70 VAL A C 1
ATOM 564 O O . VAL A 1 70 ? -13.984 0.637 -6.293 1 80.5 70 VAL A O 1
ATOM 567 N N . GLY A 1 71 ? -11.961 -0.067 -6.586 1 80.94 71 GLY A N 1
ATOM 568 C CA . GLY A 1 71 ? -11.984 0.034 -8.039 1 80.94 71 GLY A CA 1
ATOM 569 C C . GLY A 1 71 ? -11.008 1.062 -8.578 1 80.94 71 GLY A C 1
ATOM 570 O O . GLY A 1 71 ? -10.648 1.023 -9.758 1 80.94 71 GLY A O 1
ATOM 571 N N . ASN A 1 72 ? -10.766 2.045 -7.809 1 86.56 72 ASN A N 1
ATOM 572 C CA . ASN A 1 72 ? -9.75 3.035 -8.148 1 86.56 72 ASN A CA 1
ATOM 573 C C . ASN A 1 72 ? -8.508 2.875 -7.277 1 86.56 72 ASN A C 1
ATOM 575 O O . ASN A 1 72 ? -8.305 3.631 -6.328 1 86.56 72 ASN A O 1
ATOM 579 N N . SER A 1 73 ? -7.703 1.985 -7.723 1 93.19 73 SER A N 1
ATOM 580 C CA . SER A 1 73 ? -6.555 1.691 -6.875 1 93.19 73 SER A CA 1
ATOM 581 C C . SER A 1 73 ? -5.602 2.881 -6.809 1 93.19 73 SER A C 1
ATOM 583 O O . SER A 1 73 ? -5.043 3.293 -7.828 1 93.19 73 SER A O 1
ATOM 585 N N . PRO A 1 74 ? -5.465 3.475 -5.645 1 95.56 74 PRO A N 1
ATOM 586 C CA . PRO A 1 74 ? -4.512 4.578 -5.512 1 95.56 74 PRO A CA 1
ATOM 587 C C . PRO A 1 74 ? -3.062 4.129 -5.695 1 95.56 74 PRO A C 1
ATOM 589 O O . PRO A 1 74 ? -2.777 2.93 -5.676 1 95.56 74 PRO A O 1
ATOM 592 N N . THR A 1 75 ? -2.221 5.184 -5.98 1 95.25 75 THR A N 1
ATOM 593 C CA . THR A 1 75 ? -0.8 4.863 -5.887 1 95.25 75 THR A CA 1
ATOM 594 C C . THR A 1 75 ? -0.401 4.582 -4.441 1 95.25 75 THR A C 1
ATOM 596 O O . THR A 1 75 ? -1.072 5.027 -3.51 1 95.25 75 THR A O 1
ATOM 599 N N . LEU A 1 76 ? 0.664 3.811 -4.297 1 95.88 76 LEU A N 1
ATOM 600 C CA . LEU A 1 76 ? 1.188 3.547 -2.959 1 95.88 76 LEU A CA 1
ATOM 601 C C . LEU A 1 76 ? 1.552 4.848 -2.252 1 95.88 76 LEU A C 1
ATOM 603 O O . LEU A 1 76 ? 1.327 4.988 -1.047 1 95.88 76 LEU A O 1
ATOM 607 N N . ARG A 1 77 ? 1.993 5.789 -2.945 1 94.25 77 ARG A N 1
ATOM 608 C CA . ARG A 1 77 ? 2.367 7.078 -2.379 1 94.25 77 ARG A CA 1
ATOM 609 C C . ARG A 1 77 ? 1.163 7.77 -1.745 1 94.25 77 ARG A C 1
ATOM 611 O O . ARG A 1 77 ? 1.224 8.203 -0.592 1 94.25 77 ARG A O 1
ATOM 618 N N . ASN A 1 78 ? 0.151 7.871 -2.479 1 95.31 78 ASN A N 1
ATOM 619 C CA . ASN A 1 78 ? -1.043 8.523 -1.955 1 95.31 78 ASN A CA 1
ATOM 620 C C . ASN A 1 78 ? -1.657 7.738 -0.803 1 95.31 78 ASN A C 1
ATOM 622 O O . ASN A 1 78 ? -2.178 8.32 0.149 1 95.31 78 ASN A O 1
ATOM 626 N N . PHE A 1 79 ? -1.603 6.457 -0.921 1 96.56 79 PHE A N 1
ATOM 627 C CA . PH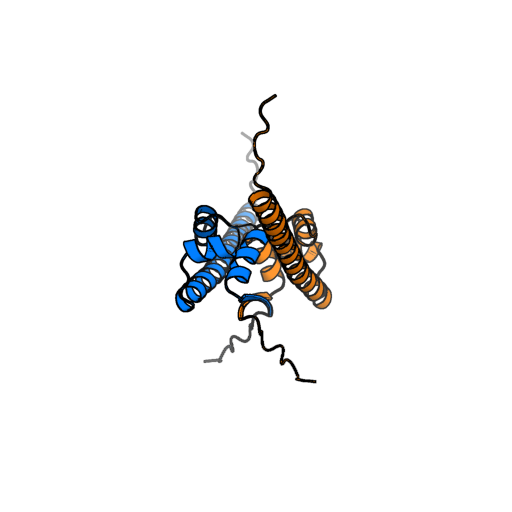E A 1 79 ? -2.082 5.602 0.158 1 96.56 79 PHE A CA 1
ATOM 628 C C . PHE A 1 79 ? -1.289 5.848 1.437 1 96.56 79 PHE A C 1
ATOM 630 O O . PHE A 1 79 ? -1.869 5.973 2.518 1 96.56 79 PHE A O 1
ATOM 637 N N . ILE A 1 80 ? -0.031 6 1.3 1 96.25 80 ILE A N 1
ATOM 638 C CA . ILE A 1 80 ? 0.845 6.242 2.441 1 96.25 80 ILE A CA 1
ATOM 639 C C . ILE A 1 80 ? 0.542 7.609 3.047 1 96.25 80 ILE A C 1
ATOM 641 O O . ILE A 1 80 ? 0.496 7.758 4.27 1 96.25 80 ILE A O 1
ATOM 645 N N . LYS A 1 81 ? 0.362 8.57 2.195 1 95.31 81 LYS A N 1
ATOM 646 C CA . LYS A 1 81 ? -0.016 9.883 2.699 1 95.31 81 LYS A CA 1
ATOM 647 C C . LYS A 1 81 ? -1.266 9.805 3.57 1 95.31 81 LYS A C 1
ATOM 649 O O . LYS A 1 81 ? -1.325 10.414 4.637 1 95.31 81 LYS A O 1
ATOM 654 N N . TYR A 1 82 ? -2.223 9.078 3.068 1 97 82 TYR A N 1
ATOM 655 C CA . TYR A 1 82 ? -3.467 8.875 3.801 1 97 82 TYR A CA 1
ATOM 656 C C . TYR A 1 82 ? -3.211 8.188 5.137 1 97 82 TYR A C 1
ATOM 658 O O . TYR A 1 82 ? -3.627 8.688 6.188 1 97 82 TYR A O 1
ATOM 666 N N . VAL A 1 83 ? -2.543 7.102 5.117 1 97.19 83 VAL A N 1
ATOM 667 C CA . VAL A 1 83 ? -2.25 6.309 6.305 1 97.19 83 VAL A CA 1
ATOM 668 C C . VAL A 1 83 ? -1.488 7.156 7.324 1 97.19 83 VAL A C 1
ATOM 670 O O . VAL A 1 83 ? -1.832 7.176 8.508 1 97.19 83 VAL A O 1
ATOM 673 N N . ASP A 1 84 ? -0.51 7.891 6.852 1 95.69 84 ASP A N 1
ATOM 674 C CA . ASP A 1 84 ? 0.339 8.711 7.711 1 95.69 84 ASP A CA 1
ATOM 675 C C . ASP A 1 84 ? -0.462 9.836 8.359 1 95.69 84 ASP A C 1
ATOM 677 O O . ASP A 1 84 ? -0.223 10.188 9.516 1 95.69 84 ASP A O 1
ATOM 681 N N . SER A 1 85 ? -1.361 10.383 7.637 1 95.38 85 SER A N 1
ATOM 682 C CA . SER A 1 85 ? -2.16 11.5 8.133 1 95.38 85 SER A CA 1
ATOM 683 C C . SER A 1 85 ? -3.004 11.078 9.336 1 95.38 85 SER A C 1
ATOM 685 O O . SER A 1 85 ? -3.436 11.93 10.125 1 95.38 85 SER A O 1
ATOM 687 N N . LEU A 1 86 ? -3.219 9.789 9.508 1 96.56 86 LEU A N 1
ATOM 688 C CA . LEU A 1 86 ? -4.008 9.258 10.609 1 96.56 86 LEU A CA 1
ATOM 689 C C . LEU A 1 86 ? -3.107 8.797 11.75 1 96.56 86 LEU A C 1
ATOM 691 O O . LEU A 1 86 ? -3.584 8.227 12.734 1 96.56 86 LEU A O 1
ATOM 695 N N . GLY A 1 87 ? -1.849 9 11.625 1 95.5 87 GLY A N 1
ATOM 696 C CA . GLY A 1 87 ? -0.918 8.531 12.641 1 95.5 87 GLY A CA 1
ATOM 697 C C . GLY A 1 87 ? -0.724 7.023 12.617 1 95.5 87 GLY A C 1
ATOM 698 O O . GLY A 1 87 ? -0.422 6.418 13.648 1 95.5 87 GLY A O 1
ATOM 699 N N . LEU A 1 88 ? -0.919 6.418 11.484 1 96.69 88 LEU A N 1
ATOM 700 C CA . LEU A 1 88 ? -0.756 4.98 11.297 1 96.69 88 LEU A CA 1
ATOM 701 C C . LEU A 1 88 ? 0.502 4.68 10.492 1 96.69 88 LEU A C 1
ATOM 703 O O . LEU A 1 88 ? 1.105 5.586 9.906 1 96.69 88 LEU A O 1
ATOM 707 N N . GLU A 1 89 ? 0.901 3.443 10.562 1 95.75 89 GLU A N 1
ATOM 708 C CA . GLU A 1 89 ? 2.016 2.951 9.758 1 95.75 89 GLU A CA 1
ATOM 709 C C . GLU A 1 89 ? 1.679 1.609 9.109 1 95.75 89 GLU A C 1
ATOM 711 O O . GLU A 1 89 ? 0.81 0.882 9.594 1 95.75 89 GLU A O 1
ATOM 716 N N . ILE A 1 90 ? 2.312 1.341 7.949 1 96.94 90 ILE A N 1
ATOM 717 C CA . ILE A 1 90 ? 2.143 0.085 7.227 1 96.94 90 ILE A CA 1
ATOM 718 C C . ILE A 1 90 ? 3.164 -0.937 7.719 1 96.94 90 ILE A C 1
ATOM 720 O O . ILE A 1 90 ? 4.367 -0.659 7.746 1 96.94 90 ILE A O 1
ATOM 724 N N . LYS A 1 91 ? 2.66 -2.055 8.07 1 96.25 91 LYS A N 1
ATOM 725 C CA . LYS A 1 91 ? 3.516 -3.178 8.445 1 96.25 91 LYS A CA 1
ATOM 726 C C . LYS A 1 91 ? 3.27 -4.383 7.543 1 96.25 91 LYS A C 1
ATOM 728 O O . LYS A 1 91 ? 2.127 -4.672 7.184 1 96.25 9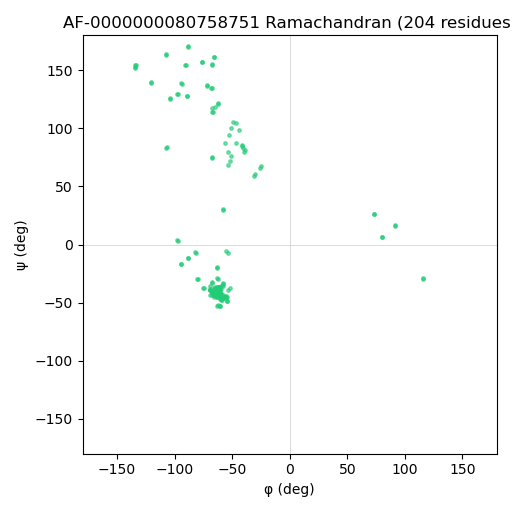1 LYS A O 1
ATOM 733 N N . LEU A 1 92 ? 4.367 -5.027 7.195 1 97.12 92 LEU A N 1
ATOM 734 C CA . LEU A 1 92 ? 4.289 -6.273 6.441 1 97.12 92 LEU A CA 1
ATOM 735 C C . LEU A 1 92 ? 4.562 -7.473 7.344 1 97.12 92 LEU A C 1
ATOM 737 O O . LEU A 1 92 ? 5.586 -7.516 8.031 1 97.12 92 LEU A O 1
ATOM 741 N N . GLU A 1 93 ? 3.596 -8.445 7.348 1 95.88 93 GLU A N 1
ATOM 742 C CA . GLU A 1 93 ? 3.732 -9.617 8.203 1 95.88 93 GLU A CA 1
ATOM 743 C C . GLU A 1 93 ? 3.412 -10.898 7.434 1 95.88 93 GLU A C 1
ATOM 745 O O . GLU A 1 93 ? 2.66 -10.875 6.457 1 95.88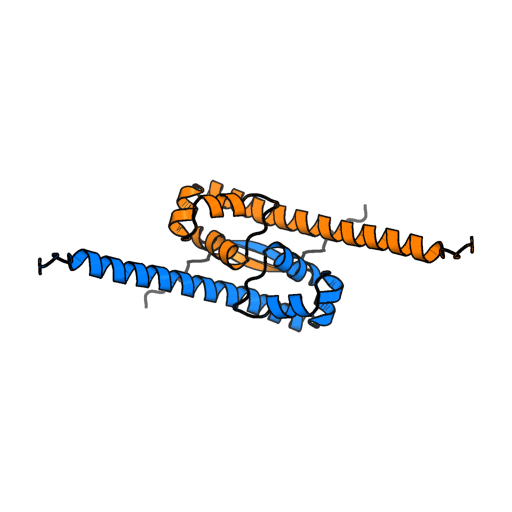 93 GLU A O 1
ATOM 750 N N . LYS A 1 94 ? 4.016 -12.023 7.945 1 95.12 94 LYS A N 1
ATOM 751 C CA . LYS A 1 94 ? 3.686 -13.32 7.359 1 95.12 94 LYS A CA 1
ATOM 752 C C . LYS A 1 94 ? 2.24 -13.711 7.664 1 95.12 94 LYS A C 1
ATOM 754 O O . LYS A 1 94 ? 1.754 -13.492 8.773 1 95.12 94 LYS A O 1
ATOM 759 N N . LYS A 1 95 ? 1.575 -14.195 6.586 1 93.06 95 LYS A N 1
ATOM 760 C CA . LYS A 1 95 ? 0.213 -14.688 6.785 1 93.06 95 LYS A CA 1
ATOM 761 C C . LYS A 1 95 ? 0.188 -15.875 7.738 1 93.06 95 LYS A C 1
ATOM 763 O O . LYS A 1 95 ? 1.077 -16.734 7.699 1 93.06 95 LYS A O 1
ATOM 768 N N . ASN A 1 96 ? -0.528 -15.773 8.828 1 79.12 96 ASN A N 1
ATOM 769 C CA . ASN A 1 96 ? -0.62 -16.891 9.766 1 79.12 96 ASN A CA 1
ATOM 770 C C . ASN A 1 96 ? -1.37 -18.062 9.164 1 79.12 96 ASN A C 1
ATOM 772 O O . ASN A 1 96 ? -2.543 -17.953 8.805 1 79.12 96 ASN A O 1
ATOM 776 N N . THR A 1 97 ? -0.839 -18.812 8.297 1 61.22 97 THR A N 1
ATOM 777 C CA . THR A 1 97 ? -1.497 -20.016 7.812 1 61.22 97 THR A CA 1
ATOM 778 C C . THR A 1 97 ? -1.859 -20.938 8.977 1 61.22 97 THR A C 1
ATOM 780 O O . THR A 1 97 ? -2.248 -22.094 8.766 1 61.22 97 THR A O 1
ATOM 783 N N . ASP A 1 98 ? -1.563 -20.781 10.156 1 52.22 98 ASP A N 1
ATOM 784 C CA . ASP A 1 98 ? -1.967 -21.812 11.102 1 52.22 98 ASP A CA 1
ATOM 785 C C . ASP A 1 98 ? -3.48 -22.016 11.086 1 52.22 98 ASP A C 1
ATOM 787 O O . ASP A 1 98 ? -4.215 -21.266 11.742 1 52.22 98 ASP A O 1
ATOM 791 N N . VAL A 1 99 ? -4.199 -21.812 10.023 1 46.88 99 VAL A N 1
ATOM 792 C CA . VAL A 1 99 ? -5.445 -22.562 10.203 1 46.88 99 VAL A CA 1
ATOM 793 C C . VAL A 1 99 ? -5.156 -23.922 10.812 1 46.88 99 VAL A C 1
ATOM 795 O O . VAL A 1 99 ? -4.391 -24.719 10.258 1 46.88 99 VAL A O 1
ATOM 798 N N . GLU A 1 100 ? -5.086 -23.953 12.039 1 43.41 100 GLU A N 1
ATOM 799 C CA . GLU A 1 100 ? -5.223 -25.25 12.711 1 43.41 100 GLU A CA 1
ATOM 800 C C . GLU A 1 100 ? -6.281 -26.109 12.031 1 43.41 100 GLU A C 1
ATOM 802 O O . GLU A 1 100 ? -7.449 -25.719 11.953 1 43.41 100 GLU A O 1
ATOM 807 N N . TYR A 1 101 ? -6.16 -26.828 10.977 1 39.88 101 TYR A N 1
ATOM 808 C CA . TYR A 1 101 ? -6.953 -28.047 10.82 1 39.88 101 TYR A CA 1
ATOM 809 C C . TYR A 1 101 ? -7.227 -28.688 12.18 1 39.88 101 TYR A C 1
ATOM 811 O O . TYR A 1 101 ? -6.305 -29.172 12.844 1 39.88 101 TYR A O 1
ATOM 819 N N . SER A 1 102 ? -7.855 -27.969 13.047 1 38.88 102 SER A N 1
ATOM 820 C CA . SER A 1 102 ? -8.5 -28.891 13.984 1 38.88 102 SER A CA 1
ATOM 821 C C . SER A 1 102 ? -9.227 -30.016 13.25 1 38.88 102 SER A C 1
ATOM 823 O O . SER A 1 102 ? -10.117 -29.75 12.445 1 38.88 102 SER A O 1
ATOM 825 N N . LYS A 1 103 ? -8.531 -31.047 12.953 1 37.31 103 LYS A N 1
ATOM 826 C CA . LYS A 1 103 ? -9.07 -32.406 12.844 1 37.31 103 LYS A CA 1
ATOM 827 C C . LYS A 1 103 ? -10.328 -32.562 13.688 1 37.31 103 LYS A C 1
ATOM 829 O O . LYS A 1 103 ? -10.266 -32.562 14.922 1 37.31 103 LYS A O 1
ATOM 834 N N . MET A 1 104 ? -11.445 -31.844 13.266 1 27.7 104 MET A N 1
ATOM 835 C CA . MET A 1 104 ? -12.617 -32.656 13.57 1 27.7 104 MET A CA 1
ATOM 836 C C . MET A 1 104 ? -12.648 -33.906 12.727 1 27.7 104 MET A C 1
ATOM 838 O O . MET A 1 104 ? -12.25 -33.906 11.562 1 27.7 104 MET A O 1
ATOM 842 N N . MET B 1 1 ? 6.008 53 -12.547 1 52.09 1 MET B N 1
ATOM 843 C CA . MET B 1 1 ? 5.688 51.594 -12.297 1 52.09 1 MET B CA 1
ATOM 844 C C . MET B 1 1 ? 5.121 51.406 -10.891 1 52.09 1 MET B C 1
ATOM 846 O O . MET B 1 1 ? 5.73 51.812 -9.914 1 52.09 1 MET B O 1
ATOM 850 N N . PRO B 1 2 ? 3.768 51.125 -10.57 1 56.25 2 PRO B N 1
ATOM 851 C CA . PRO B 1 2 ? 3.199 51.156 -9.219 1 56.25 2 PRO B CA 1
ATOM 852 C C . PRO B 1 2 ? 3.787 50.094 -8.312 1 56.25 2 PRO B C 1
ATOM 854 O O . PRO B 1 2 ? 4.164 49 -8.781 1 56.25 2 PRO B O 1
ATOM 857 N N . PHE B 1 3 ? 4.453 50.406 -7.227 1 61.16 3 PHE B N 1
ATOM 858 C CA . PHE B 1 3 ? 5.008 49.562 -6.152 1 61.16 3 PHE B CA 1
ATOM 859 C C . PHE B 1 3 ? 3.943 48.656 -5.582 1 61.16 3 PHE B C 1
ATOM 861 O O . PHE B 1 3 ? 2.988 49.094 -4.949 1 61.16 3 PHE B O 1
ATOM 868 N N . LYS B 1 4 ? 3.516 47.719 -6.359 1 65.5 4 LYS B N 1
ATOM 869 C CA . LYS B 1 4 ? 2.639 46.75 -5.707 1 65.5 4 LYS B CA 1
ATOM 870 C C . LYS B 1 4 ? 3.219 46.281 -4.367 1 65.5 4 LYS B C 1
ATOM 872 O O . LYS B 1 4 ? 4.348 45.812 -4.309 1 65.5 4 LYS B O 1
ATOM 877 N N . LYS B 1 5 ? 2.771 46.688 -3.348 1 61.28 5 LYS B N 1
ATOM 878 C CA . LYS B 1 5 ? 3.129 46.312 -1.978 1 61.28 5 LYS B CA 1
ATOM 879 C C . LYS B 1 5 ? 3.115 44.812 -1.786 1 61.28 5 LYS B C 1
ATOM 881 O O . LYS B 1 5 ? 2.061 44.156 -1.878 1 61.28 5 LYS B O 1
ATOM 886 N N . VAL B 1 6 ? 4.117 44.125 -2.275 1 69.5 6 VAL B N 1
ATOM 887 C CA . VAL B 1 6 ? 4.25 42.688 -1.931 1 69.5 6 VAL B CA 1
ATOM 888 C C . VAL B 1 6 ? 4.215 42.531 -0.413 1 69.5 6 VAL B C 1
ATOM 890 O O . VAL B 1 6 ? 4.949 43.219 0.311 1 69.5 6 VAL B O 1
ATOM 893 N N . ASN B 1 7 ? 3.176 42.281 0.233 1 71.94 7 ASN B N 1
ATOM 894 C CA . ASN B 1 7 ? 3.109 42.031 1.667 1 71.94 7 ASN B CA 1
ATOM 895 C C . ASN B 1 7 ? 4.113 40.969 2.09 1 71.94 7 ASN B C 1
ATOM 897 O O . ASN B 1 7 ? 3.936 39.781 1.791 1 71.94 7 ASN B O 1
ATOM 901 N N . VAL B 1 8 ? 5.246 41.312 2.637 1 77.94 8 VAL B N 1
ATOM 902 C CA . VAL B 1 8 ? 6.402 40.531 3.043 1 77.94 8 VAL B CA 1
ATOM 903 C C . VAL B 1 8 ? 5.949 39.406 3.961 1 77.94 8 VAL B C 1
ATOM 905 O O . VAL B 1 8 ? 6.457 38.281 3.867 1 77.94 8 VAL B O 1
ATOM 908 N N . LYS B 1 9 ? 5.016 39.656 4.836 1 79.5 9 LYS B N 1
ATOM 909 C CA . LYS B 1 9 ? 4.496 38.656 5.742 1 79.5 9 LYS B CA 1
ATOM 910 C C . LYS B 1 9 ? 3.857 37.5 4.969 1 79.5 9 LYS B C 1
ATOM 912 O O . LYS B 1 9 ? 4.035 36.312 5.32 1 79.5 9 LYS B O 1
ATOM 917 N N . ASP B 1 10 ? 3.164 37.781 3.9 1 78.56 10 ASP B N 1
ATOM 918 C CA . ASP B 1 10 ? 2.508 36.781 3.07 1 78.56 10 ASP B CA 1
ATOM 919 C C . ASP B 1 10 ? 3.533 35.938 2.336 1 78.56 10 ASP B C 1
ATOM 921 O O . ASP B 1 10 ? 3.348 34.719 2.193 1 78.56 10 ASP B O 1
ATOM 925 N N . GLU B 1 11 ? 4.594 36.594 1.952 1 80.69 11 GLU B N 1
ATOM 926 C CA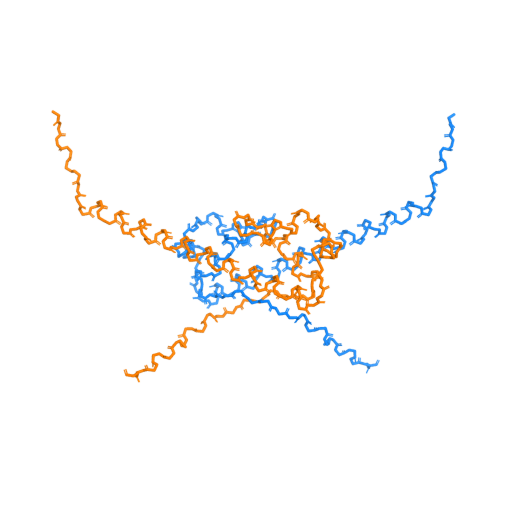 . GLU B 1 11 ? 5.652 35.875 1.247 1 80.69 11 GLU B CA 1
ATOM 927 C C . GLU B 1 11 ? 6.379 34.906 2.178 1 80.69 11 GLU B C 1
ATOM 929 O O . GLU B 1 11 ? 6.723 33.781 1.779 1 80.69 11 GLU B O 1
ATOM 934 N N . ILE B 1 12 ? 6.578 35.406 3.438 1 77.19 12 ILE B N 1
ATOM 935 C CA . ILE B 1 12 ? 7.246 34.562 4.422 1 77.19 12 ILE B CA 1
ATOM 936 C C . ILE B 1 12 ? 6.371 33.344 4.742 1 77.19 12 ILE B C 1
ATOM 938 O O . ILE B 1 12 ? 6.863 32.219 4.82 1 77.19 12 ILE B O 1
ATOM 942 N N . ASN B 1 13 ? 5.148 33.531 4.938 1 70.12 13 ASN B N 1
ATOM 943 C CA . ASN B 1 13 ? 4.215 32.438 5.195 1 70.12 13 ASN B CA 1
ATOM 944 C C . ASN B 1 13 ? 4.184 31.438 4.043 1 70.12 13 ASN B C 1
ATOM 946 O O . ASN B 1 13 ? 4.094 30.219 4.266 1 70.12 13 ASN B O 1
ATOM 950 N N . LYS B 1 14 ? 4.266 31.984 2.875 1 70.56 14 LYS B N 1
ATOM 951 C CA . LYS B 1 14 ? 4.262 31.125 1.686 1 70.56 14 LYS B CA 1
ATOM 952 C C . LYS B 1 14 ? 5.508 30.25 1.631 1 70.56 14 LYS B C 1
ATOM 954 O O . LYS B 1 14 ? 5.426 29.062 1.299 1 70.56 14 LYS B O 1
ATOM 959 N N . ARG B 1 15 ? 6.586 30.844 1.994 1 73.25 15 ARG B N 1
ATOM 960 C CA . ARG B 1 15 ? 7.844 30.094 2.016 1 73.25 15 ARG B CA 1
ATOM 961 C C . ARG B 1 15 ? 7.812 29 3.074 1 73.25 15 ARG B C 1
ATOM 963 O O . ARG B 1 15 ? 8.281 27.875 2.836 1 73.25 15 ARG B O 1
ATOM 970 N N . LEU B 1 16 ? 7.27 29.219 4.203 1 69.75 16 LEU B N 1
ATOM 971 C CA . LEU B 1 16 ? 7.16 28.266 5.301 1 69.75 16 LEU B CA 1
ATOM 972 C C . LEU B 1 16 ? 6.246 27.094 4.918 1 69.75 16 LEU B C 1
ATOM 974 O O . LEU B 1 16 ? 6.527 25.953 5.246 1 69.75 16 LEU B O 1
ATOM 978 N N . GLU B 1 17 ? 5.219 27.484 4.309 1 66.38 17 GLU B N 1
ATOM 979 C CA . GLU B 1 17 ? 4.27 26.484 3.84 1 66.38 17 GLU B CA 1
ATOM 980 C C . GLU B 1 17 ? 4.902 25.562 2.801 1 66.38 17 GLU B C 1
ATOM 982 O O . GLU B 1 17 ? 4.68 24.344 2.814 1 66.38 17 GLU B O 1
ATOM 987 N N . ASN B 1 18 ? 5.574 26.25 1.952 1 69.06 18 ASN B N 1
ATOM 988 C CA . ASN B 1 18 ? 6.277 25.469 0.936 1 69.06 18 ASN B CA 1
ATOM 989 C C . ASN B 1 18 ? 7.293 24.531 1.561 1 69.06 18 ASN B C 1
ATOM 991 O O . ASN B 1 18 ? 7.434 23.391 1.12 1 69.06 18 ASN B O 1
ATOM 995 N N . ASP B 1 19 ? 7.914 25.094 2.65 1 70.5 19 ASP B N 1
ATOM 996 C CA . ASP B 1 19 ? 8.867 24.266 3.379 1 70.5 19 ASP B CA 1
ATOM 997 C C . ASP B 1 19 ? 8.172 23.078 4.047 1 70.5 19 ASP B C 1
ATOM 999 O O . ASP B 1 19 ? 8.688 21.969 4.02 1 70.5 19 ASP B O 1
ATOM 1003 N N . ALA B 1 20 ? 7.012 23.453 4.562 1 70.12 20 ALA B N 1
ATOM 1004 C CA . ALA B 1 20 ? 6.23 22.422 5.234 1 70.12 20 ALA B CA 1
ATOM 1005 C C . ALA B 1 20 ? 5.746 21.375 4.238 1 70.12 20 ALA B C 1
ATOM 1007 O O . ALA B 1 20 ? 5.742 20.172 4.539 1 70.12 20 ALA B O 1
ATOM 1008 N N . GLU B 1 21 ? 5.312 21.859 3.049 1 69.69 21 GLU B N 1
ATOM 1009 C CA . GLU B 1 21 ? 4.855 20.953 2.002 1 69.69 21 GLU B CA 1
ATOM 1010 C C . GLU B 1 21 ? 5.996 20.078 1.489 1 69.69 21 GLU B C 1
ATOM 1012 O O . GLU B 1 21 ? 5.809 18.891 1.235 1 69.69 21 GLU B O 1
ATOM 1017 N N . LEU B 1 22 ? 7.051 20.734 1.322 1 68.5 22 LEU B N 1
ATOM 1018 C CA . LEU B 1 22 ? 8.234 20 0.887 1 68.5 22 LEU B CA 1
ATOM 1019 C C . LEU B 1 22 ? 8.633 18.938 1.916 1 68.5 22 LEU B C 1
ATOM 1021 O O . LEU B 1 22 ? 9.016 17.828 1.554 1 68.5 22 LEU B O 1
ATOM 1025 N N . LYS B 1 23 ? 8.539 19.422 3.164 1 73.75 23 LYS B N 1
ATOM 1026 C CA . LYS B 1 23 ? 8.867 18.484 4.223 1 73.75 23 LYS B CA 1
ATOM 1027 C C . LYS B 1 23 ? 7.906 17.297 4.227 1 73.75 23 LYS B C 1
ATOM 1029 O O . LYS B 1 23 ? 8.328 16.156 4.371 1 73.75 23 LYS B O 1
ATOM 1034 N N . LYS B 1 24 ? 6.766 17.594 3.947 1 75.81 24 LYS B N 1
ATOM 1035 C CA . LYS B 1 24 ? 5.758 16.531 3.938 1 75.81 24 LYS B CA 1
ATOM 1036 C C . LYS B 1 24 ? 5.996 15.562 2.785 1 75.81 24 LYS B C 1
ATOM 1038 O O . LYS B 1 24 ? 5.852 14.352 2.949 1 75.81 24 LYS B O 1
ATOM 1043 N N . ALA B 1 25 ? 6.285 16.172 1.712 1 70.94 25 ALA B N 1
ATOM 1044 C CA . ALA B 1 25 ? 6.555 15.352 0.539 1 70.94 25 ALA B CA 1
ATOM 1045 C C . ALA B 1 25 ? 7.762 14.445 0.771 1 70.94 25 ALA B C 1
ATOM 1047 O O . ALA B 1 25 ? 7.75 13.273 0.39 1 70.94 25 ALA B O 1
ATOM 1048 N N . TYR B 1 26 ? 8.742 15.039 1.367 1 74.38 26 TYR B N 1
ATOM 1049 C CA . TYR B 1 26 ? 9.938 14.273 1.688 1 74.38 26 TYR B CA 1
ATOM 1050 C C . TYR B 1 26 ? 9.617 13.141 2.658 1 74.38 26 TYR B C 1
ATOM 1052 O O . TYR B 1 26 ? 10.094 12.016 2.494 1 74.38 26 TYR B O 1
ATOM 1060 N N . ASP B 1 27 ? 8.766 13.422 3.584 1 81.25 27 ASP B N 1
ATOM 1061 C CA . ASP B 1 27 ? 8.422 12.438 4.605 1 81.25 27 ASP B CA 1
ATOM 1062 C C . ASP B 1 27 ? 7.668 11.258 4 1 81.25 27 ASP B C 1
ATOM 1064 O O . ASP B 1 27 ? 7.945 10.102 4.328 1 81.25 27 ASP B O 1
ATOM 1068 N N . CYS B 1 28 ? 6.969 11.648 3.061 1 82.62 28 CYS B N 1
ATOM 1069 C CA . CYS B 1 28 ? 6.18 10.57 2.463 1 82.62 28 CYS B CA 1
ATOM 1070 C C . CYS B 1 28 ? 7.059 9.664 1.607 1 82.62 28 CYS B C 1
ATOM 1072 O O . CYS B 1 28 ? 6.895 8.445 1.622 1 82.62 28 CYS B O 1
ATOM 1074 N N . ALA B 1 29 ? 8 10.305 0.944 1 87.12 29 ALA B N 1
ATOM 1075 C CA . ALA B 1 29 ? 8.922 9.523 0.129 1 87.12 29 ALA B CA 1
ATOM 1076 C C . ALA B 1 29 ? 9.758 8.578 0.994 1 87.12 29 ALA B C 1
ATOM 1078 O O . ALA B 1 29 ? 10.031 7.441 0.598 1 87.12 29 ALA B O 1
ATOM 1079 N N . GLN B 1 30 ? 10.141 9.031 2.092 1 91 30 GLN B N 1
ATOM 1080 C CA . GLN B 1 30 ? 10.93 8.219 3.01 1 91 30 GLN B CA 1
ATOM 1081 C C . GLN B 1 30 ? 10.117 7.047 3.547 1 91 30 GLN B C 1
ATOM 1083 O O . GLN B 1 30 ? 10.633 5.938 3.691 1 91 30 GLN B O 1
ATOM 1088 N N . LEU B 1 31 ? 8.906 7.324 3.828 1 92.25 31 LEU B N 1
ATOM 1089 C CA . LEU B 1 31 ? 8.039 6.262 4.32 1 92.25 31 LEU B CA 1
ATOM 1090 C C . LEU B 1 31 ? 7.836 5.188 3.26 1 92.25 31 LEU B C 1
ATOM 1092 O O . LEU B 1 31 ? 7.867 3.992 3.564 1 92.25 31 LEU B O 1
ATOM 1096 N N . GLU B 1 32 ? 7.617 5.668 2.053 1 93.5 32 GLU B N 1
ATOM 1097 C CA . GLU B 1 32 ? 7.469 4.73 0.943 1 93.5 32 GLU B CA 1
ATOM 1098 C C . GLU B 1 32 ? 8.727 3.879 0.767 1 93.5 32 GLU B C 1
ATOM 1100 O O . GLU B 1 32 ? 8.633 2.666 0.565 1 93.5 32 GLU B O 1
ATOM 1105 N N . TYR B 1 33 ? 9.852 4.578 0.845 1 92.62 33 TYR B N 1
ATOM 1106 C CA . TYR B 1 33 ? 11.133 3.887 0.722 1 92.62 33 TYR B CA 1
ATOM 1107 C C . TYR B 1 33 ? 11.266 2.799 1.779 1 92.62 33 TYR B C 1
ATOM 1109 O O . TYR B 1 33 ? 11.703 1.683 1.479 1 92.62 33 TYR B O 1
ATOM 1117 N N . GLU B 1 34 ? 10.938 3.125 2.998 1 93.94 34 GLU B N 1
ATOM 1118 C CA . GLU B 1 34 ? 11.07 2.178 4.102 1 93.94 34 GLU B CA 1
ATOM 1119 C C . GLU B 1 34 ? 10.18 0.958 3.893 1 93.94 34 GLU B C 1
ATOM 1121 O O . GLU B 1 34 ? 10.586 -0.171 4.168 1 93.94 34 GLU B O 1
ATOM 1126 N N . VAL B 1 35 ? 8.961 1.136 3.457 1 95.56 35 VAL B N 1
ATOM 1127 C CA . VAL B 1 35 ? 8.047 0.028 3.205 1 95.56 35 VAL B CA 1
ATOM 1128 C C . VAL B 1 35 ? 8.609 -0.866 2.102 1 95.56 35 VAL B C 1
ATOM 1130 O O . VAL B 1 35 ? 8.625 -2.092 2.236 1 95.56 35 VAL B O 1
ATOM 1133 N N . LEU B 1 36 ? 9.102 -0.269 1.055 1 95.88 36 LEU B N 1
ATOM 1134 C CA . LEU B 1 36 ? 9.633 -1.021 -0.077 1 95.88 36 LEU B CA 1
ATOM 1135 C C . LEU B 1 36 ? 10.922 -1.741 0.305 1 95.88 36 LEU B C 1
ATOM 1137 O O . LEU B 1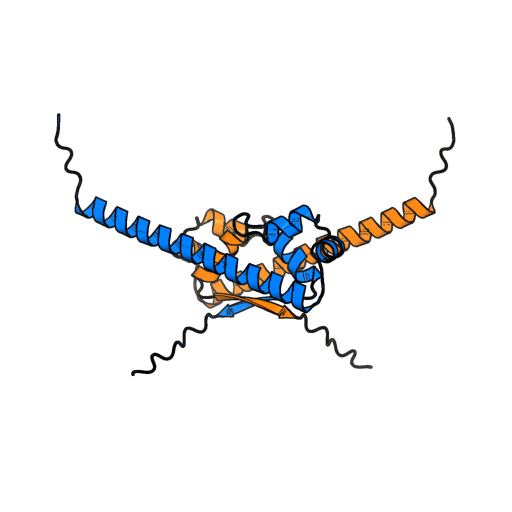 36 ? 11.156 -2.871 -0.129 1 95.88 36 LEU B O 1
ATOM 1141 N N . LYS B 1 37 ? 11.719 -1.089 1.065 1 95.38 37 LYS B N 1
ATOM 1142 C CA . LYS B 1 37 ? 12.945 -1.705 1.561 1 95.38 37 LYS B CA 1
ATOM 1143 C C . LYS B 1 37 ? 12.641 -2.955 2.383 1 95.38 37 LYS B C 1
ATOM 1145 O O . LYS B 1 37 ? 13.312 -3.977 2.238 1 95.38 37 LYS B O 1
ATOM 1150 N N . GLN B 1 38 ? 11.688 -2.838 3.221 1 96 38 GLN B N 1
ATOM 1151 C CA . GLN B 1 38 ? 11.258 -3.986 4.012 1 96 38 GLN B CA 1
ATOM 1152 C C . GLN B 1 38 ? 10.766 -5.121 3.119 1 96 38 GLN B C 1
ATOM 1154 O O . GLN B 1 38 ? 11.062 -6.289 3.369 1 96 38 GLN B O 1
ATOM 1159 N N . LEU B 1 39 ? 10.016 -4.781 2.107 1 97.06 39 LEU B N 1
ATOM 1160 C CA . LEU B 1 39 ? 9.492 -5.766 1.169 1 97.06 39 LEU B CA 1
ATOM 1161 C C . LEU B 1 39 ? 10.625 -6.52 0.481 1 97.06 39 LEU B C 1
ATOM 1163 O O . LEU B 1 39 ? 10.609 -7.75 0.409 1 97.06 39 LEU B O 1
ATOM 1167 N N . VAL B 1 40 ? 11.57 -5.773 0.018 1 97.06 40 VAL B N 1
ATOM 1168 C CA . VAL B 1 40 ? 12.711 -6.352 -0.688 1 97.06 40 VAL B CA 1
ATOM 1169 C C . VAL B 1 40 ? 13.516 -7.23 0.267 1 97.06 40 VAL B C 1
ATOM 1171 O O . VAL B 1 40 ? 13.945 -8.328 -0.1 1 97.06 40 VAL B O 1
ATOM 1174 N N . LYS B 1 41 ? 13.711 -6.723 1.478 1 97.56 41 LYS B N 1
ATOM 1175 C CA . LYS B 1 41 ? 14.422 -7.492 2.492 1 97.56 41 LYS B CA 1
ATOM 1176 C C . LYS B 1 41 ? 13.734 -8.828 2.754 1 97.56 41 LYS B C 1
ATOM 1178 O O . LYS B 1 41 ? 14.391 -9.875 2.795 1 97.56 41 LYS B O 1
ATOM 1183 N N . MET B 1 42 ? 12.469 -8.828 2.895 1 97.38 42 MET B N 1
ATOM 1184 C CA . MET B 1 42 ? 11.711 -10.047 3.166 1 97.38 42 MET B CA 1
ATOM 1185 C C . MET B 1 42 ? 11.75 -10.984 1.969 1 97.38 42 MET B C 1
ATOM 1187 O O . MET B 1 42 ? 11.875 -12.203 2.135 1 97.38 42 MET B O 1
ATOM 1191 N N . ARG B 1 43 ? 11.617 -10.406 0.778 1 97.69 43 ARG B N 1
ATOM 1192 C CA . ARG B 1 43 ? 11.719 -11.227 -0.422 1 97.69 43 ARG B CA 1
ATOM 1193 C C . ARG B 1 43 ? 13.023 -12.008 -0.44 1 97.69 43 ARG B C 1
ATOM 1195 O O . ARG B 1 43 ? 13.023 -13.227 -0.655 1 97.69 43 ARG B O 1
ATOM 1202 N N . LYS B 1 44 ? 14.102 -11.289 -0.187 1 97.88 44 LYS B N 1
ATOM 1203 C CA . LYS B 1 44 ? 15.438 -11.883 -0.222 1 97.88 44 LYS B CA 1
ATOM 1204 C C . LYS B 1 44 ? 15.609 -12.898 0.897 1 97.88 44 LYS B C 1
ATOM 1206 O O . LYS B 1 44 ? 16.188 -13.969 0.684 1 97.88 44 LYS B O 1
ATOM 1211 N N . GLU B 1 45 ? 15.102 -12.562 2.035 1 97.5 45 GLU B N 1
ATOM 1212 C CA . GLU B 1 45 ? 15.195 -13.461 3.182 1 97.5 45 GLU B CA 1
ATOM 1213 C C . GLU B 1 45 ? 14.453 -14.766 2.92 1 97.5 45 GLU B C 1
ATOM 1215 O O . GLU B 1 45 ? 14.844 -15.82 3.424 1 97.5 45 GLU B O 1
ATOM 1220 N N . MET B 1 46 ? 13.43 -14.719 2.109 1 96.81 46 MET B N 1
ATOM 1221 C CA . MET B 1 46 ? 12.625 -15.898 1.794 1 96.81 46 MET B CA 1
ATOM 1222 C C . MET B 1 46 ? 13.203 -16.641 0.599 1 96.81 46 MET B C 1
ATOM 1224 O O . MET B 1 46 ? 12.688 -17.70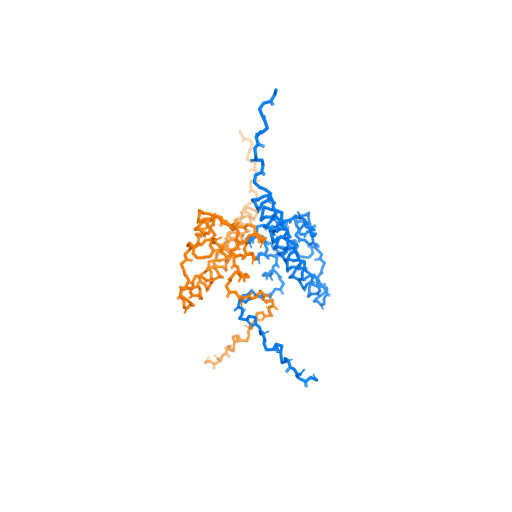3 0.215 1 96.81 46 MET B O 1
ATOM 1228 N N . GLY B 1 47 ? 14.164 -16.016 -0.106 1 97.5 47 GLY B N 1
ATOM 1229 C CA . GLY B 1 47 ? 14.883 -16.688 -1.177 1 97.5 47 GLY B CA 1
ATOM 1230 C C . GLY B 1 47 ? 14.242 -16.5 -2.537 1 97.5 47 GLY B C 1
ATOM 1231 O O . GLY B 1 47 ? 14.508 -17.266 -3.465 1 97.5 47 GLY B O 1
ATOM 1232 N N . PHE B 1 48 ? 13.398 -15.586 -2.664 1 97.75 48 PHE B N 1
ATOM 1233 C CA . PHE B 1 48 ? 12.703 -15.367 -3.928 1 97.75 48 PHE B CA 1
ATOM 1234 C C . PHE B 1 48 ? 13.422 -14.32 -4.77 1 97.75 48 PHE B C 1
ATOM 1236 O O . PHE B 1 48 ? 13.906 -13.32 -4.238 1 97.75 48 PHE B O 1
ATOM 1243 N N . SER B 1 49 ? 13.508 -14.578 -6.031 1 97.88 49 SER B N 1
ATOM 1244 C CA . SER B 1 49 ? 13.984 -13.586 -6.988 1 97.88 49 SER B CA 1
ATOM 1245 C C . SER B 1 49 ? 12.836 -12.727 -7.508 1 97.88 49 SER B C 1
ATOM 1247 O O . SER B 1 49 ? 11.664 -13.008 -7.223 1 97.88 49 SER B O 1
ATOM 1249 N N . GLN B 1 50 ? 13.203 -11.688 -8.227 1 97.62 50 GLN B N 1
ATOM 1250 C CA . GLN B 1 50 ? 12.172 -10.875 -8.867 1 97.62 50 GLN B CA 1
ATOM 1251 C C . GLN B 1 50 ? 11.367 -11.703 -9.867 1 97.62 50 GLN B C 1
ATOM 1253 O O . GLN B 1 50 ? 10.156 -11.516 -9.992 1 97.62 50 GLN B O 1
ATOM 1258 N N . SER B 1 51 ? 12.094 -12.586 -10.547 1 97.75 51 SER B N 1
ATOM 1259 C CA . SER B 1 51 ? 11.43 -13.477 -11.492 1 97.75 51 SER B CA 1
ATOM 1260 C C . SER B 1 51 ? 10.438 -14.391 -10.789 1 97.75 51 SER B C 1
ATOM 1262 O O . SER B 1 51 ? 9.344 -14.641 -11.297 1 97.75 51 SER B O 1
ATOM 1264 N N . ASP B 1 52 ? 10.852 -14.859 -9.625 1 97.56 52 ASP B N 1
ATOM 1265 C CA . ASP B 1 52 ? 9.953 -15.695 -8.836 1 97.56 52 ASP B CA 1
ATOM 1266 C C . ASP B 1 52 ? 8.695 -14.93 -8.43 1 97.56 52 ASP B C 1
ATOM 1268 O O . ASP B 1 52 ? 7.582 -15.445 -8.531 1 97.56 52 ASP B O 1
ATOM 1272 N N . VAL B 1 53 ? 8.844 -13.758 -8.023 1 97.31 53 VAL B N 1
ATOM 1273 C CA . VAL B 1 53 ? 7.727 -12.914 -7.613 1 97.31 53 VAL B CA 1
ATOM 1274 C C . VAL B 1 53 ? 6.812 -12.648 -8.805 1 97.31 53 VAL B C 1
ATOM 1276 O O . VAL B 1 53 ? 5.586 -12.703 -8.68 1 97.31 53 VAL B O 1
ATOM 1279 N N . ALA B 1 54 ? 7.418 -12.352 -9.922 1 97.25 54 ALA B N 1
ATOM 1280 C CA . ALA B 1 54 ? 6.652 -12.102 -11.141 1 97.25 54 ALA B CA 1
ATOM 1281 C C . ALA B 1 54 ? 5.746 -13.281 -11.477 1 97.25 54 ALA B C 1
ATOM 1283 O O . ALA B 1 54 ? 4.547 -13.109 -11.703 1 97.25 54 ALA B O 1
ATOM 1284 N N . LYS B 1 55 ? 6.266 -14.438 -11.367 1 95.12 55 LYS B N 1
ATOM 1285 C CA . LYS B 1 55 ? 5.531 -15.664 -11.68 1 95.12 55 LYS B CA 1
ATOM 1286 C C . LYS B 1 55 ? 4.391 -15.891 -10.695 1 95.12 55 LYS B C 1
ATOM 1288 O O . LYS B 1 55 ? 3.266 -16.188 -11.094 1 95.12 55 LYS B O 1
ATOM 1293 N N . LYS B 1 56 ? 4.637 -15.633 -9.477 1 93.56 56 LYS B N 1
ATOM 1294 C CA . LYS B 1 56 ? 3.674 -15.93 -8.414 1 93.56 56 LYS B CA 1
ATOM 1295 C C . LYS B 1 56 ? 2.59 -14.859 -8.344 1 93.56 56 LYS B C 1
ATOM 1297 O O . LYS B 1 56 ? 1.462 -15.133 -7.934 1 93.56 56 LYS B O 1
ATOM 1302 N N . SER B 1 57 ? 2.939 -13.641 -8.711 1 94.12 57 SER B N 1
ATOM 1303 C CA . SER B 1 57 ? 2.051 -12.508 -8.508 1 94.12 57 SER B CA 1
ATOM 1304 C C . SER B 1 57 ? 1.22 -12.227 -9.75 1 94.12 57 SER B C 1
ATOM 1306 O O . SER B 1 57 ? 0.248 -11.469 -9.703 1 94.12 57 SER B O 1
ATOM 1308 N N . GLY B 1 58 ? 1.608 -12.758 -10.891 1 93.19 58 GLY B N 1
ATOM 1309 C CA . GLY B 1 58 ? 0.968 -12.43 -12.156 1 93.19 58 GLY B CA 1
ATOM 1310 C C . GLY B 1 58 ? 1.453 -11.117 -12.742 1 93.19 58 GLY B C 1
ATOM 1311 O O . GLY B 1 58 ? 0.895 -10.625 -13.727 1 93.19 58 GLY B O 1
ATOM 1312 N N . LEU B 1 59 ? 2.441 -10.516 -12.156 1 94.5 59 LEU B N 1
ATOM 1313 C CA . LEU B 1 59 ? 3.09 -9.312 -12.664 1 94.5 59 LEU B CA 1
ATOM 1314 C C . LEU B 1 59 ? 4.258 -9.672 -13.578 1 94.5 59 LEU B C 1
ATOM 1316 O O . LEU B 1 59 ? 4.816 -10.766 -13.477 1 94.5 59 LEU B O 1
ATOM 1320 N N . THR B 1 60 ? 4.539 -8.766 -14.43 1 96.06 60 THR B N 1
ATOM 1321 C CA . THR B 1 60 ? 5.75 -8.969 -15.219 1 96.06 60 THR B CA 1
ATOM 1322 C C . THR B 1 60 ? 6.992 -8.656 -14.383 1 96.06 60 THR B C 1
ATOM 1324 O O . THR B 1 60 ? 6.914 -7.941 -13.391 1 96.06 60 THR B O 1
ATOM 1327 N N . GLN B 1 61 ? 8.102 -9.242 -14.805 1 96.75 61 GLN B N 1
ATOM 1328 C CA . GLN B 1 61 ? 9.359 -8.953 -14.125 1 96.75 61 GLN B CA 1
ATOM 1329 C C . GLN B 1 61 ? 9.672 -7.461 -14.164 1 96.75 61 GLN B C 1
ATOM 1331 O O . GLN B 1 61 ? 10.227 -6.914 -13.203 1 96.75 61 GLN B O 1
ATOM 1336 N N . GLN B 1 62 ? 9.328 -6.844 -15.227 1 96.06 62 GLN B N 1
ATOM 1337 C CA . GLN B 1 62 ? 9.547 -5.406 -15.359 1 96.06 62 GLN B CA 1
ATOM 1338 C C . GLN B 1 62 ? 8.742 -4.633 -14.312 1 96.06 62 GLN B C 1
ATOM 1340 O O . GLN B 1 62 ? 9.25 -3.686 -13.711 1 96.06 62 GLN B O 1
ATOM 1345 N N . MET B 1 63 ? 7.512 -5.031 -14.094 1 96.25 63 MET B N 1
ATOM 1346 C CA . MET B 1 63 ? 6.652 -4.391 -13.109 1 96.25 63 MET B CA 1
ATOM 1347 C C . MET B 1 63 ? 7.191 -4.594 -11.695 1 96.25 63 MET B C 1
ATOM 1349 O O . MET B 1 63 ? 7.191 -3.666 -10.883 1 96.25 63 MET B O 1
ATOM 1353 N N . VAL B 1 64 ? 7.652 -5.824 -11.461 1 97.25 64 VAL B N 1
ATOM 1354 C CA . VAL B 1 64 ? 8.227 -6.133 -10.156 1 97.25 64 VAL B CA 1
ATOM 1355 C C . VAL B 1 64 ? 9.438 -5.238 -9.898 1 97.25 64 VAL B C 1
ATOM 1357 O O . VAL B 1 64 ? 9.57 -4.652 -8.82 1 97.25 64 VAL B O 1
ATOM 1360 N N . SER B 1 65 ? 10.273 -5.141 -10.852 1 96 65 SER B N 1
ATOM 1361 C CA . SER B 1 65 ? 11.445 -4.285 -10.742 1 96 65 SER B CA 1
ATOM 1362 C C . SER B 1 65 ? 11.062 -2.834 -10.484 1 96 65 SER B C 1
ATOM 1364 O O . SER B 1 65 ? 11.656 -2.166 -9.641 1 96 65 SER B O 1
ATOM 1366 N N . ARG B 1 66 ? 10.055 -2.35 -11.18 1 95.06 66 ARG B N 1
ATOM 1367 C CA . ARG B 1 66 ? 9.578 -0.979 -11.031 1 95.06 66 ARG B CA 1
ATOM 1368 C C . ARG B 1 66 ? 9.031 -0.744 -9.625 1 95.06 66 ARG B C 1
ATOM 1370 O O . ARG B 1 66 ? 9.242 0.319 -9.039 1 95.06 66 ARG B O 1
ATOM 1377 N N . ILE B 1 67 ? 8.344 -1.73 -9.133 1 95.44 67 ILE B N 1
ATOM 1378 C CA . ILE B 1 67 ? 7.77 -1.642 -7.793 1 95.44 67 ILE B CA 1
ATOM 1379 C C . ILE B 1 67 ? 8.883 -1.494 -6.758 1 95.44 67 ILE B C 1
ATOM 1381 O O . ILE B 1 67 ? 8.742 -0.733 -5.797 1 95.44 67 ILE B O 1
ATOM 1385 N N . GLU B 1 68 ? 9.984 -2.17 -6.988 1 94.06 68 GLU B N 1
ATOM 1386 C CA . GLU B 1 68 ? 11.062 -2.184 -6.004 1 94.06 68 GLU B CA 1
ATOM 1387 C C . GLU B 1 68 ? 11.93 -0.934 -6.117 1 94.06 68 GLU B C 1
ATOM 1389 O O . GLU B 1 68 ? 12.812 -0.705 -5.289 1 94.06 68 GLU B O 1
ATOM 1394 N N . THR B 1 69 ? 11.633 -0.165 -7.16 1 88.31 69 THR B N 1
ATOM 1395 C CA . THR B 1 69 ? 12.391 1.066 -7.367 1 88.31 69 THR B CA 1
ATOM 1396 C C . THR B 1 69 ? 11.625 2.266 -6.809 1 88.31 69 THR B C 1
ATOM 1398 O O . THR B 1 69 ? 10.453 2.467 -7.125 1 88.31 69 THR B O 1
ATOM 1401 N N . VAL B 1 70 ? 12.391 3.018 -6.004 1 80.5 70 VAL B N 1
ATOM 1402 C CA . VAL B 1 70 ? 11.773 4.211 -5.434 1 80.5 70 VAL B CA 1
ATOM 1403 C C . VAL B 1 70 ? 11.586 5.27 -6.523 1 80.5 70 VAL B C 1
ATOM 1405 O O . VAL B 1 70 ? 12.461 5.449 -7.371 1 80.5 70 VAL B O 1
ATOM 1408 N N . GLY B 1 71 ? 10.508 5.973 -6.633 1 81 71 GLY B N 1
ATOM 1409 C CA . GLY B 1 71 ? 10.234 6.973 -7.652 1 81 71 GLY B CA 1
ATOM 1410 C C . GLY B 1 71 ? 9.086 6.598 -8.562 1 81 71 GLY B C 1
ATOM 1411 O O . GLY B 1 71 ? 8.5 7.457 -9.227 1 81 71 GLY B O 1
ATOM 1412 N N . ASN B 1 72 ? 8.906 5.352 -8.719 1 86.62 72 ASN B N 1
ATOM 1413 C CA . ASN B 1 72 ? 7.762 4.844 -9.469 1 86.62 72 ASN B CA 1
ATOM 1414 C C . ASN B 1 72 ? 6.73 4.203 -8.539 1 86.62 72 ASN B C 1
ATOM 1416 O O . ASN B 1 72 ? 6.656 2.975 -8.445 1 86.62 72 ASN B O 1
ATOM 1420 N N . SER B 1 73 ? 5.949 5.055 -8.008 1 93.12 73 SER B N 1
ATOM 1421 C CA . SER B 1 73 ? 5.02 4.523 -7.016 1 93.12 73 SER B CA 1
ATOM 1422 C C . SER B 1 73 ? 4 3.588 -7.656 1 93.12 73 SER B C 1
ATOM 1424 O O . SER B 1 73 ? 3.217 4.012 -8.508 1 93.12 73 SER B O 1
ATOM 1426 N N . PRO B 1 74 ? 4.055 2.328 -7.312 1 95.62 74 PRO B N 1
ATOM 1427 C CA . PRO B 1 74 ? 3.051 1.404 -7.848 1 95.62 74 PRO B CA 1
ATOM 1428 C C . PRO B 1 74 ? 1.641 1.71 -7.348 1 95.62 74 PRO B C 1
ATOM 1430 O O . PRO B 1 74 ? 1.472 2.473 -6.391 1 95.62 74 PRO B O 1
ATOM 1433 N N . THR B 1 75 ? 0.663 1.133 -8.156 1 95.31 75 THR B N 1
ATOM 1434 C CA . THR B 1 75 ? -0.677 1.151 -7.578 1 95.31 75 THR B CA 1
ATOM 1435 C C . THR B 1 75 ? -0.753 0.239 -6.355 1 95.31 75 THR B C 1
ATOM 1437 O O . THR B 1 75 ? 0.044 -0.692 -6.219 1 95.31 75 THR B O 1
ATOM 1440 N N . LEU B 1 76 ? -1.693 0.549 -5.469 1 95.88 76 LEU B N 1
ATOM 1441 C CA . LEU B 1 76 ? -1.912 -0.305 -4.309 1 95.88 76 LEU B CA 1
ATOM 1442 C C . LEU B 1 76 ? -2.244 -1.73 -4.734 1 95.88 76 LEU B C 1
ATOM 1444 O O . LEU B 1 76 ? -1.796 -2.691 -4.105 1 95.88 76 LEU B O 1
ATOM 1448 N N . ARG B 1 77 ? -2.891 -1.884 -5.789 1 94.25 77 ARG B N 1
ATOM 1449 C CA . ARG B 1 77 ? -3.258 -3.201 -6.301 1 94.25 77 ARG B CA 1
ATOM 1450 C C . ARG B 1 77 ? -2.018 -4.02 -6.641 1 94.25 77 ARG B C 1
ATOM 1452 O O . ARG B 1 77 ? -1.883 -5.164 -6.195 1 94.25 77 ARG B O 1
ATOM 1459 N N . ASN B 1 78 ? -1.191 -3.457 -7.398 1 95.38 78 ASN B N 1
ATOM 1460 C CA . ASN B 1 78 ? 0.019 -4.176 -7.785 1 95.38 78 ASN B CA 1
ATOM 1461 C C . ASN B 1 78 ? 0.918 -4.441 -6.578 1 95.38 78 ASN B C 1
ATOM 1463 O O . ASN B 1 78 ? 1.562 -5.488 -6.5 1 95.38 78 ASN B O 1
ATOM 1467 N N . PHE B 1 79 ? 0.95 -3.506 -5.699 1 96.56 79 PHE B N 1
ATOM 1468 C CA . PHE B 1 79 ? 1.711 -3.686 -4.469 1 96.56 79 PHE B CA 1
ATOM 1469 C C . PHE B 1 79 ? 1.172 -4.863 -3.664 1 96.56 79 PHE B C 1
ATOM 1471 O O . PHE B 1 79 ? 1.941 -5.691 -3.176 1 96.56 79 PHE B O 1
ATOM 1478 N N . ILE B 1 80 ? -0.1 -4.98 -3.607 1 96.25 80 ILE B N 1
ATOM 1479 C CA . ILE B 1 80 ? -0.747 -6.062 -2.871 1 96.25 80 ILE B CA 1
ATOM 1480 C C . ILE B 1 80 ? -0.456 -7.398 -3.551 1 96.25 80 ILE B C 1
ATOM 1482 O O . ILE B 1 80 ? -0.181 -8.398 -2.881 1 96.25 80 ILE B O 1
ATOM 1486 N N . LYS B 1 81 ? -0.526 -7.387 -4.855 1 95.38 81 LYS B N 1
ATOM 1487 C CA . LYS B 1 81 ? -0.176 -8.609 -5.578 1 95.38 81 LYS B CA 1
ATOM 1488 C C . LYS B 1 81 ? 1.226 -9.086 -5.207 1 95.38 81 LYS B C 1
ATOM 1490 O O . LYS B 1 81 ? 1.443 -10.273 -4.98 1 95.38 81 LYS B O 1
ATOM 1495 N N . TYR B 1 82 ? 2.129 -8.148 -5.188 1 97 82 TYR B N 1
ATOM 1496 C CA . TYR B 1 82 ? 3.508 -8.438 -4.816 1 97 82 TYR B CA 1
ATOM 1497 C C . TYR B 1 82 ? 3.586 -8.992 -3.395 1 97 82 TYR B C 1
ATOM 1499 O O . TYR B 1 82 ? 4.156 -10.055 -3.166 1 97 82 TYR B O 1
ATOM 1507 N N . VAL B 1 83 ? 3.025 -8.305 -2.463 1 97.25 83 VAL B N 1
ATOM 1508 C CA . VAL B 1 83 ? 3.047 -8.68 -1.051 1 97.25 83 VAL B CA 1
ATOM 1509 C C . VAL B 1 83 ? 2.432 -10.062 -0.87 1 97.25 83 VAL B C 1
ATOM 1511 O O . VAL B 1 83 ? 3.002 -10.914 -0.189 1 97.25 83 VAL B O 1
ATOM 1514 N N . ASP B 1 84 ? 1.314 -10.297 -1.512 1 95.75 84 ASP B N 1
ATOM 1515 C CA . ASP B 1 84 ? 0.582 -11.555 -1.395 1 95.75 84 ASP B CA 1
ATOM 1516 C C . ASP B 1 84 ? 1.392 -12.719 -1.964 1 95.75 84 ASP B C 1
ATOM 1518 O O . ASP B 1 84 ? 1.358 -13.828 -1.427 1 95.75 84 ASP B O 1
ATOM 1522 N N . SER B 1 85 ? 2.076 -12.469 -3.016 1 95.44 85 SER B N 1
ATOM 1523 C CA . SER B 1 85 ? 2.852 -13.508 -3.678 1 95.44 85 SER B CA 1
ATOM 1524 C C . SER B 1 85 ? 3.953 -14.047 -2.766 1 95.44 85 SER B C 1
ATOM 1526 O O . SER B 1 85 ? 4.453 -15.148 -2.969 1 95.44 85 SER B O 1
ATOM 1528 N N . LEU B 1 86 ? 4.32 -13.289 -1.754 1 96.62 86 LEU B N 1
ATOM 1529 C CA . LEU B 1 86 ? 5.359 -13.672 -0.805 1 96.62 86 LEU B CA 1
ATOM 1530 C C . LEU B 1 86 ? 4.75 -14.289 0.449 1 96.62 86 LEU B C 1
ATOM 1532 O O . LEU B 1 86 ? 5.461 -14.586 1.41 1 96.62 86 LEU B O 1
ATOM 1536 N N . GLY B 1 87 ? 3.475 -14.445 0.474 1 95.56 87 GLY B N 1
ATOM 1537 C CA . GLY B 1 87 ? 2.811 -14.961 1.661 1 95.56 87 GLY B CA 1
ATOM 1538 C C . GLY B 1 87 ? 2.754 -13.953 2.795 1 95.56 87 GLY B C 1
ATOM 1539 O O . GLY B 1 87 ? 2.723 -14.328 3.969 1 95.56 87 GLY B O 1
ATOM 1540 N N . LEU B 1 88 ? 2.775 -12.695 2.475 1 96.75 88 LEU B N 1
ATOM 1541 C CA . LEU B 1 88 ? 2.711 -11.602 3.443 1 96.75 88 LEU B CA 1
ATOM 1542 C C . LEU B 1 88 ? 1.351 -10.914 3.395 1 96.75 88 LEU B C 1
ATOM 1544 O O . LEU B 1 88 ? 0.563 -11.148 2.475 1 96.75 88 LEU B O 1
ATOM 1548 N N . GLU B 1 89 ? 1.083 -10.172 4.426 1 95.81 89 GLU B N 1
ATOM 1549 C CA . GLU B 1 89 ? -0.118 -9.344 4.492 1 95.81 89 GLU B CA 1
ATOM 1550 C C . GLU B 1 89 ? 0.205 -7.941 4.996 1 95.81 89 GLU B C 1
ATOM 1552 O O . GLU B 1 89 ? 1.217 -7.738 5.672 1 95.81 89 GLU B O 1
ATOM 1557 N N . ILE B 1 90 ? -0.621 -6.965 4.578 1 97 90 ILE B N 1
ATOM 1558 C CA . ILE B 1 90 ? -0.483 -5.578 5.008 1 97 90 ILE B CA 1
ATOM 1559 C C . ILE B 1 90 ? -1.289 -5.352 6.285 1 97 90 ILE B C 1
ATOM 1561 O O . ILE B 1 90 ? -2.48 -5.664 6.34 1 97 90 ILE B O 1
ATOM 1565 N N . LYS B 1 91 ? -0.632 -4.812 7.242 1 96.25 91 LYS B N 1
ATOM 1566 C CA . LYS B 1 91 ? -1.288 -4.418 8.484 1 96.25 91 LYS B CA 1
ATOM 1567 C C . LYS B 1 91 ? -1.123 -2.922 8.742 1 96.25 91 LYS B C 1
ATOM 1569 O O . LYS B 1 91 ? -0.054 -2.359 8.492 1 96.25 91 LYS B O 1
ATOM 1574 N N . LEU B 1 92 ? -2.197 -2.348 9.203 1 97.12 92 LEU B N 1
ATOM 1575 C CA . LEU B 1 92 ? -2.16 -0.951 9.617 1 97.12 92 LEU B CA 1
ATOM 1576 C C . LEU B 1 92 ? -2.139 -0.837 11.141 1 97.12 92 LEU B C 1
ATOM 1578 O O . LEU B 1 92 ? -2.992 -1.409 11.82 1 97.12 92 LEU B O 1
ATOM 1582 N N . GLU B 1 93 ? -1.11 -0.091 11.656 1 95.81 93 GLU B N 1
ATOM 1583 C CA . GLU B 1 93 ? -0.966 0.052 13.109 1 95.81 93 GLU B CA 1
ATOM 1584 C C . GLU B 1 93 ? -0.697 1.504 13.492 1 95.81 93 GLU B C 1
ATOM 1586 O O . GLU B 1 93 ? -0.158 2.273 12.695 1 95.81 93 GLU B O 1
ATOM 1591 N N . LYS B 1 94 ? -1.093 1.823 14.766 1 95.06 94 LYS B N 1
ATOM 1592 C CA . LYS B 1 94 ? -0.775 3.152 15.281 1 95.06 94 LYS B CA 1
ATOM 1593 C C . LYS B 1 94 ? 0.729 3.322 15.477 1 95.06 94 LYS B C 1
ATOM 1595 O O . LYS B 1 94 ? 1.408 2.406 15.938 1 95.06 94 LYS B O 1
ATOM 1600 N N . LYS B 1 95 ? 1.208 4.504 15 1 93.06 95 LYS B N 1
ATOM 1601 C CA . LYS B 1 95 ? 2.619 4.809 15.219 1 93.06 95 LYS B CA 1
ATOM 1602 C C . LYS B 1 95 ? 2.936 4.91 16.703 1 93.06 95 LYS B C 1
ATOM 1604 O O . LYS B 1 95 ? 2.129 5.43 17.484 1 93.06 95 LYS B O 1
ATOM 1609 N N . ASN B 1 96 ? 3.85 4.117 17.203 1 79.12 96 ASN B N 1
ATOM 1610 C CA . ASN B 1 96 ? 4.219 4.184 18.609 1 79.12 96 ASN B CA 1
ATOM 1611 C C . ASN B 1 96 ? 4.934 5.488 18.938 1 79.12 96 ASN B C 1
ATOM 1613 O O . ASN B 1 96 ? 5.996 5.777 18.391 1 79.12 96 ASN B O 1
ATOM 1617 N N . THR B 1 97 ? 4.32 6.582 19.031 1 61.69 97 THR B N 1
ATOM 1618 C CA . THR B 1 97 ? 4.965 7.805 19.484 1 61.69 97 THR B CA 1
ATOM 1619 C C . THR B 1 97 ? 5.641 7.586 20.828 1 61.69 97 THR B C 1
ATOM 1621 O O . THR B 1 97 ? 6.109 8.539 21.469 1 61.69 97 THR B O 1
ATOM 1624 N N . ASP B 1 98 ? 5.57 6.602 21.531 1 52.34 98 ASP B N 1
ATOM 1625 C CA . ASP B 1 98 ? 6.25 6.617 22.812 1 52.34 98 ASP B CA 1
ATOM 1626 C C . ASP B 1 98 ? 7.746 6.879 22.656 1 52.34 98 ASP B C 1
ATOM 1628 O O . ASP B 1 98 ? 8.516 5.961 22.359 1 52.34 98 ASP B O 1
ATOM 1632 N N . VAL B 1 99 ? 8.25 7.602 21.703 1 46.22 99 VAL B N 1
ATOM 1633 C CA . VAL B 1 99 ? 9.562 8.078 22.125 1 46.22 99 VAL B CA 1
ATOM 1634 C C . VAL B 1 99 ? 9.516 8.5 23.594 1 46.22 99 VAL B C 1
ATOM 1636 O O . VAL B 1 99 ? 8.742 9.391 23.969 1 46.22 99 VAL B O 1
ATOM 1639 N N . GLU B 1 100 ? 9.641 7.613 24.406 1 42.81 100 GLU B N 1
ATOM 1640 C CA . GLU B 1 100 ? 10.039 7.988 25.766 1 42.81 100 GLU B CA 1
ATOM 1641 C C . GLU B 1 100 ? 11.094 9.094 25.75 1 42.81 100 GLU B C 1
ATOM 1643 O O . GLU B 1 100 ? 12.18 8.906 25.188 1 42.81 100 GLU B O 1
ATOM 1648 N N . TYR B 1 101 ? 10.891 10.367 25.578 1 40 101 TYR B N 1
ATOM 1649 C CA . TYR B 1 101 ? 11.789 11.32 26.219 1 40 101 TYR B CA 1
ATOM 1650 C C . TYR B 1 101 ? 12.352 10.758 27.516 1 40 101 TYR B C 1
ATOM 1652 O O . TYR B 1 101 ? 11.602 10.508 28.469 1 40 101 TYR B O 1
ATOM 1660 N N . SER B 1 102 ? 13.055 9.68 27.438 1 39.22 102 SER B N 1
ATOM 1661 C CA . SER B 1 102 ? 13.953 9.617 28.594 1 39.22 102 SER B CA 1
ATOM 1662 C C . SER B 1 102 ? 14.555 10.984 28.891 1 39.22 102 SER B C 1
ATOM 1664 O O . SER B 1 102 ? 15.258 11.562 28.062 1 39.22 102 SER B O 1
ATOM 1666 N N . LYS B 1 103 ? 13.883 11.773 29.609 1 37.25 103 LYS B N 1
ATOM 1667 C CA . LYS B 1 103 ? 14.477 12.781 30.484 1 37.25 103 LYS B CA 1
ATOM 1668 C C . LYS B 1 103 ? 15.883 12.375 30.906 1 37.25 103 LYS B C 1
ATOM 1670 O O . LYS B 1 103 ? 16.062 11.438 31.688 1 37.25 103 LYS B O 1
ATOM 1675 N N . MET B 1 104 ? 16.828 12.328 29.891 1 29.08 104 MET B N 1
ATOM 1676 C CA . MET B 1 104 ? 18.094 12.758 30.484 1 29.08 104 MET B CA 1
ATOM 1677 C C . MET B 1 104 ? 18.016 14.219 30.906 1 29.08 104 MET B C 1
ATOM 1679 O O . MET B 1 104 ? 17.375 15.039 30.234 1 29.08 104 MET B O 1
#

Organism: Acetivibrio thermocellus (strain ATCC 27405 / DSM 1237 / JCM 9322 / NBRC 103400 / NCIMB 10682 / NRRL B-4536 / VPI 7372) (NCBI:txid203119)

Nearest PDB structures (foldseek):
  2wiu-assembly1_B  TM=9.277E-01  e=4.640E-03  Escherichia coli
  5k98-assembly1_P  TM=9.353E-01  e=5.838E-03  Escherichia coli MP020980.2
  8ezt-assembly1_D-2  TM=8.654E-01  e=3.288E-03  Legionella pneumophila
  4i6r-assembly1_A  TM=9.047E-01  e=1.382E-02  Enterobacter sp. RFL1396
  6u0i-assembly1_B  TM=8.634E-01  e=4.114E-02  Escherichia coli str. K-12 substr. DH10B